Protein AF-A0A969GIZ9-F1 (afdb_monomer)

Radius of gyration: 26.16 Å; Cα contacts (8 Å, |Δi|>4): 325; chains: 1; bounding box: 58×50×80 Å

Solvent-accessible surface area (backbone atoms only — not comparable to full-atom values): 17938 Å² total; per-residue (Å²): 110,68,68,60,52,52,50,54,50,50,50,54,36,50,50,43,25,61,76,61,72,27,50,23,54,75,57,40,55,64,50,45,59,66,68,52,76,82,60,64,70,66,57,56,37,53,56,49,33,52,53,46,50,53,53,50,51,53,53,47,53,56,42,53,74,70,67,73,64,59,59,72,55,51,50,48,25,48,57,29,15,52,56,17,19,54,56,14,32,62,53,30,73,73,48,56,71,70,58,50,52,53,53,50,52,52,49,52,51,51,52,54,56,55,71,70,51,87,79,93,76,90,66,70,81,85,73,59,83,41,87,87,47,32,82,68,47,47,63,53,41,31,51,49,15,23,51,53,16,20,55,21,24,32,70,46,44,48,45,42,46,60,45,50,57,54,44,50,74,57,55,58,62,72,87,72,53,54,93,41,64,50,62,42,80,72,77,60,49,77,67,44,71,68,46,90,86,53,66,47,52,61,49,46,68,76,73,51,85,37,86,83,38,72,41,63,82,60,88,92,61,59,70,68,54,55,55,48,52,51,53,50,44,60,75,28,89,90,37,83,63,93,76,83,89,84,86,81,57,43,67,58,53,20,52,47,38,53,68,29,40,57,88,91,60,84,57,63,50,54,80,28,29,50,36,89,93,35,39,71,48,70,44,80,44,81,45,71,44,96,86,72,49,79,44,70,34,39,45,83,87,46,61,40,70,78,35,75,41,72,88

Mean predicted aligned error: 16.07 Å

Sequence (311 aa):
MFWVLSILGGMLVGLTLGLIGGGGSILAMPMMAKLLGDGSTHIAIGTAAVAVTSSALVNLALNARSGLIKWRCTIVFALSGVAGAAAGAWLGQRTDGAQLLVLFGALMIGVGLLMLRPRKSPGNESVRLEFNTARILLPRLAGLGIGTGMVSGFFGIGGGFLIVPALQEISRNPDTLSITPAHTQIQASWIDKTSRLTNFQSTYINQVDMSLHAGNKPLNTNGLKRMRDFCQFVFSPSCPEQYVVVGGHSIWFRSFFQTFLPYGDNHVGKKKKIVNCGVVAITLIKATRPSGQATYMIDPQSVEVIYGGFH

Structure (mmCIF, N/CA/C/O backbone):
data_AF-A0A969GIZ9-F1
#
_entry.id   AF-A0A969GIZ9-F1
#
loop_
_atom_site.group_PDB
_atom_site.id
_atom_site.type_symbol
_atom_site.label_atom_id
_atom_site.label_alt_id
_atom_site.label_comp_id
_atom_site.label_asym_id
_atom_site.label_entity_id
_atom_site.label_seq_id
_atom_site.pdbx_PDB_ins_code
_atom_site.Cartn_x
_atom_site.Cartn_y
_atom_site.Cartn_z
_atom_site.occupancy
_atom_site.B_iso_or_equiv
_atom_site.auth_seq_id
_atom_site.auth_comp_id
_atom_site.auth_asym_id
_atom_site.auth_atom_id
_atom_site.pdbx_PDB_model_num
ATOM 1 N N . MET A 1 1 ? 1.450 8.488 -44.760 1.00 58.16 1 MET A N 1
ATOM 2 C CA . MET A 1 1 ? 0.602 7.605 -43.924 1.00 58.16 1 MET A CA 1
ATOM 3 C C . MET A 1 1 ? 1.383 6.982 -42.767 1.00 58.16 1 MET A C 1
ATOM 5 O O . MET A 1 1 ? 0.981 7.161 -41.628 1.00 58.16 1 MET A O 1
ATOM 9 N N . PHE A 1 2 ? 2.530 6.349 -43.033 1.00 67.38 2 PHE A N 1
ATOM 10 C CA . PHE A 1 2 ? 3.400 5.726 -42.024 1.00 67.38 2 PHE A CA 1
ATOM 11 C C . PHE A 1 2 ? 3.823 6.654 -40.868 1.00 67.38 2 PHE A C 1
ATOM 13 O O . PHE A 1 2 ? 3.563 6.350 -39.712 1.00 67.38 2 PHE A O 1
ATOM 20 N N . TRP A 1 3 ? 4.373 7.837 -41.166 1.00 68.19 3 TRP A N 1
ATOM 21 C CA . TRP A 1 3 ? 4.804 8.801 -40.140 1.00 68.19 3 TRP A CA 1
ATOM 22 C C . TRP A 1 3 ? 3.673 9.270 -39.219 1.00 68.19 3 TRP A C 1
ATOM 24 O O . TRP A 1 3 ? 3.868 9.411 -38.018 1.00 68.19 3 TRP A O 1
ATOM 34 N N . VAL A 1 4 ? 2.473 9.452 -39.771 1.00 73.31 4 VAL A N 1
ATOM 35 C CA . VAL A 1 4 ? 1.286 9.868 -39.010 1.00 73.31 4 VAL A CA 1
ATOM 36 C C . VAL A 1 4 ? 0.828 8.751 -38.066 1.00 73.31 4 VAL A C 1
ATOM 38 O O . VAL A 1 4 ? 0.536 9.019 -36.904 1.00 73.31 4 VAL A O 1
ATOM 41 N N . LEU A 1 5 ? 0.840 7.494 -38.528 1.00 72.06 5 LEU A N 1
ATOM 42 C CA . LEU A 1 5 ? 0.549 6.316 -37.701 1.00 72.06 5 LEU A CA 1
ATOM 43 C C . LEU A 1 5 ? 1.582 6.131 -36.579 1.00 72.06 5 LEU A C 1
ATOM 45 O O . LEU A 1 5 ? 1.203 5.845 -35.446 1.00 72.06 5 LEU A O 1
ATOM 49 N N . SER A 1 6 ? 2.867 6.355 -36.862 1.00 65.50 6 SER A N 1
ATOM 50 C CA . SER A 1 6 ? 3.940 6.268 -35.865 1.00 65.50 6 SER A CA 1
ATOM 51 C C . SER A 1 6 ? 3.861 7.378 -34.813 1.00 65.50 6 SER A C 1
ATOM 53 O O . SER A 1 6 ? 4.082 7.111 -33.634 1.00 65.50 6 SER A O 1
ATOM 55 N N . ILE A 1 7 ? 3.492 8.605 -35.202 1.00 73.00 7 ILE A N 1
ATOM 56 C CA . ILE A 1 7 ? 3.287 9.725 -34.268 1.00 73.00 7 ILE A CA 1
ATOM 57 C C . ILE A 1 7 ? 2.064 9.476 -33.377 1.00 73.00 7 ILE A C 1
ATOM 59 O O . ILE A 1 7 ? 2.162 9.607 -32.158 1.00 73.00 7 ILE A O 1
ATOM 63 N N . LEU A 1 8 ? 0.931 9.062 -33.958 1.00 75.56 8 LEU A N 1
ATOM 64 C CA . LEU A 1 8 ? -0.283 8.729 -33.202 1.00 75.56 8 LEU A CA 1
ATOM 65 C C . LEU A 1 8 ? -0.052 7.552 -32.248 1.00 75.56 8 LEU A C 1
ATOM 67 O O . LEU A 1 8 ? -0.459 7.603 -31.087 1.00 75.56 8 LEU A O 1
ATOM 71 N N . GLY A 1 9 ? 0.654 6.519 -32.711 1.00 67.75 9 GLY A N 1
ATOM 72 C CA . GLY A 1 9 ? 1.060 5.386 -31.889 1.00 67.75 9 GLY A CA 1
ATOM 73 C C . GLY A 1 9 ? 1.994 5.786 -30.748 1.00 67.75 9 GLY A C 1
ATOM 74 O O . GLY A 1 9 ? 1.766 5.406 -29.602 1.00 67.75 9 GLY A O 1
ATOM 75 N N . GLY A 1 10 ? 2.999 6.616 -31.037 1.00 65.81 10 GLY A N 1
ATOM 76 C CA . GLY A 1 10 ? 3.917 7.164 -30.041 1.00 65.81 10 GLY A CA 1
ATOM 77 C C . GLY A 1 10 ? 3.216 8.028 -28.989 1.00 65.81 10 GLY A C 1
ATOM 78 O O . GLY A 1 10 ? 3.515 7.894 -27.805 1.00 65.81 10 GLY A O 1
ATOM 79 N N . MET A 1 11 ? 2.240 8.855 -29.382 1.00 71.06 11 MET A N 1
ATOM 80 C CA . MET A 1 11 ? 1.415 9.633 -28.446 1.00 71.06 11 MET A CA 1
ATOM 81 C C . MET A 1 11 ? 0.559 8.735 -27.551 1.00 71.06 11 MET A C 1
ATOM 83 O O . MET A 1 11 ? 0.525 8.950 -26.343 1.00 71.06 11 MET A O 1
ATOM 87 N N . LEU A 1 12 ? -0.096 7.711 -28.105 1.00 68.88 12 LEU A N 1
ATOM 88 C CA . LEU A 1 12 ? -0.926 6.780 -27.334 1.00 68.88 12 LEU A CA 1
ATOM 89 C C . LEU A 1 12 ? -0.086 5.987 -26.316 1.00 68.88 12 LEU A C 1
ATOM 91 O O . LEU A 1 12 ? -0.448 5.856 -25.145 1.00 68.88 12 LEU A O 1
ATOM 95 N N . VAL A 1 13 ? 1.083 5.507 -26.745 1.00 65.19 13 VAL A N 1
ATOM 96 C CA . VAL A 1 13 ? 2.048 4.819 -25.879 1.00 65.19 13 VAL A CA 1
ATOM 97 C C . VAL A 1 13 ? 2.613 5.771 -24.822 1.00 65.19 13 VAL A C 1
ATOM 99 O O . VAL A 1 13 ? 2.682 5.405 -23.655 1.00 65.19 13 VAL A O 1
ATOM 102 N N . GLY A 1 14 ? 2.960 7.008 -25.183 1.00 62.78 14 GLY A N 1
ATOM 103 C CA . GLY A 1 14 ? 3.431 8.029 -24.241 1.00 62.78 14 GLY A CA 1
ATOM 104 C C . GLY A 1 14 ? 2.381 8.407 -23.192 1.00 62.78 14 GLY A C 1
ATOM 105 O O . GLY A 1 14 ? 2.699 8.545 -22.011 1.00 62.78 14 GLY A O 1
ATOM 106 N N . LEU A 1 15 ? 1.114 8.500 -23.597 1.00 67.19 15 LEU A N 1
ATOM 107 C CA . LEU A 1 15 ? -0.010 8.818 -22.718 1.00 67.19 15 LEU A CA 1
ATOM 108 C C . LEU A 1 15 ? -0.307 7.659 -21.755 1.00 67.19 15 LEU A C 1
ATOM 110 O O . LEU A 1 15 ? -0.486 7.884 -20.559 1.00 67.19 15 LEU A O 1
ATOM 114 N N . THR A 1 16 ? -0.259 6.410 -22.229 1.00 62.66 16 THR A N 1
ATOM 115 C CA . THR A 1 16 ? -0.351 5.229 -21.348 1.00 62.66 16 THR A CA 1
ATOM 116 C C . THR A 1 16 ? 0.868 5.087 -20.426 1.00 62.66 16 THR A C 1
ATOM 118 O O . THR A 1 16 ? 0.701 4.724 -19.260 1.00 62.66 16 THR A O 1
ATOM 121 N N . LEU A 1 17 ? 2.075 5.447 -20.888 1.00 62.47 17 LEU A N 1
ATOM 122 C CA . LEU A 1 17 ? 3.279 5.564 -20.051 1.00 62.47 17 LEU A CA 1
ATOM 123 C C . LEU A 1 17 ? 3.062 6.550 -18.897 1.00 62.47 17 LEU A C 1
ATOM 125 O O . LEU A 1 17 ? 3.386 6.227 -17.753 1.00 62.47 17 LEU A O 1
ATOM 129 N N . GLY A 1 18 ? 2.515 7.728 -19.209 1.00 57.22 18 GLY A N 1
ATOM 130 C CA . GLY A 1 18 ? 2.253 8.797 -18.249 1.00 57.22 18 GLY A CA 1
ATOM 131 C C . GLY A 1 18 ? 1.171 8.438 -17.231 1.00 57.22 18 GLY A C 1
ATOM 132 O O . GLY A 1 18 ? 1.380 8.628 -16.037 1.00 57.22 18 GLY A O 1
ATOM 133 N N . LEU A 1 19 ? 0.048 7.862 -17.678 1.00 57.06 19 LEU A N 1
ATOM 134 C CA . LEU A 1 19 ? -1.084 7.518 -16.805 1.00 57.06 19 LEU A CA 1
ATOM 135 C C . LEU A 1 19 ? -0.792 6.353 -15.852 1.00 57.06 19 LEU A C 1
ATOM 137 O O . LEU A 1 19 ? -1.246 6.365 -14.713 1.00 57.06 19 LEU A O 1
ATOM 141 N N . ILE A 1 20 ? -0.038 5.346 -16.300 1.00 56.97 20 ILE A N 1
ATOM 142 C CA . ILE A 1 20 ? 0.267 4.149 -15.494 1.00 56.97 20 ILE A CA 1
ATOM 143 C C . ILE A 1 20 ? 1.512 4.389 -14.609 1.00 56.97 20 ILE A C 1
ATOM 145 O O . ILE A 1 20 ? 1.863 3.560 -13.773 1.00 56.97 20 ILE A O 1
ATOM 149 N N . GLY A 1 21 ? 2.195 5.531 -14.768 1.00 51.16 21 GLY A N 1
ATOM 150 C CA . GLY A 1 21 ? 3.322 5.942 -13.921 1.00 51.16 21 GLY A CA 1
ATOM 151 C C . GLY A 1 21 ? 4.599 5.105 -14.087 1.00 51.16 21 GLY A C 1
ATOM 152 O O . GLY A 1 21 ? 5.547 5.276 -13.324 1.00 51.16 21 GLY A O 1
ATOM 153 N N . GLY A 1 22 ? 4.654 4.216 -15.084 1.00 53.56 22 GLY A N 1
ATOM 154 C CA . GLY A 1 22 ? 5.813 3.351 -15.341 1.00 53.56 22 GLY A CA 1
ATOM 155 C C . GLY A 1 22 ? 5.555 2.118 -16.217 1.00 53.56 22 GLY A C 1
ATOM 156 O O . GLY A 1 22 ? 6.513 1.505 -16.671 1.00 53.56 22 GLY A O 1
ATOM 157 N N . GLY A 1 23 ? 4.296 1.750 -16.491 1.00 50.16 23 GLY A N 1
ATOM 158 C CA . GLY A 1 23 ? 3.943 0.480 -17.153 1.00 50.16 23 GLY A CA 1
ATOM 159 C C . GLY A 1 23 ? 3.705 0.501 -18.672 1.00 50.16 23 GLY A C 1
ATOM 160 O O . GLY A 1 23 ? 3.518 -0.560 -19.259 1.00 50.16 23 GLY A O 1
ATOM 161 N N . GLY A 1 24 ? 3.714 1.659 -19.342 1.00 50.22 24 GLY A N 1
ATOM 162 C CA . GLY A 1 24 ? 3.423 1.732 -20.789 1.00 50.22 24 GLY A CA 1
ATOM 163 C C . GLY A 1 24 ? 4.523 1.161 -21.704 1.00 50.22 24 GLY A C 1
ATOM 164 O O . GLY A 1 24 ? 4.292 0.927 -22.890 1.00 50.22 24 GLY A O 1
ATOM 165 N N . SER A 1 25 ? 5.719 0.891 -21.169 1.00 54.44 25 SER A N 1
ATOM 166 C CA . SER A 1 25 ? 6.864 0.376 -21.935 1.00 54.44 25 SER A CA 1
ATOM 167 C C . SER A 1 25 ? 6.692 -1.072 -22.416 1.00 54.44 25 SER A C 1
ATOM 169 O O . SER A 1 25 ? 7.324 -1.451 -23.402 1.00 54.44 25 SER A O 1
ATOM 171 N N . ILE A 1 26 ? 5.791 -1.848 -21.795 1.00 56.28 26 ILE A N 1
ATOM 172 C CA . ILE A 1 26 ? 5.414 -3.205 -22.241 1.00 56.28 26 ILE A CA 1
ATOM 173 C C . ILE A 1 26 ? 4.827 -3.163 -23.654 1.00 56.28 26 ILE A C 1
ATOM 175 O O . ILE A 1 26 ? 5.102 -4.037 -24.469 1.00 56.28 26 ILE A O 1
ATOM 179 N N . LEU A 1 27 ? 4.008 -2.144 -23.935 1.00 56.47 27 LEU A N 1
ATOM 180 C CA . LEU A 1 27 ? 3.362 -1.957 -25.233 1.00 56.47 27 LEU A CA 1
ATOM 181 C C . LEU A 1 27 ? 4.296 -1.245 -26.216 1.00 56.47 27 LEU A C 1
ATOM 183 O O . LEU A 1 27 ? 4.250 -1.525 -27.411 1.00 56.47 27 LEU A O 1
ATOM 187 N N . ALA A 1 28 ? 5.176 -0.371 -25.714 1.00 59.00 28 ALA A N 1
ATOM 188 C CA . ALA A 1 28 ? 6.090 0.424 -26.529 1.00 59.00 28 ALA A CA 1
ATOM 189 C C . ALA A 1 28 ? 7.046 -0.429 -27.374 1.00 59.00 28 ALA A C 1
ATOM 191 O O . ALA A 1 28 ? 7.213 -0.156 -28.558 1.00 59.00 28 ALA A O 1
ATOM 192 N N . MET A 1 29 ? 7.655 -1.464 -26.785 1.00 58.12 29 MET A N 1
ATOM 193 C CA . MET A 1 29 ? 8.677 -2.283 -27.449 1.00 58.12 29 MET A CA 1
ATOM 194 C C . MET A 1 29 ? 8.126 -3.110 -28.632 1.00 58.12 29 MET A C 1
ATOM 196 O O . MET A 1 29 ? 8.614 -2.920 -29.749 1.00 58.12 29 MET A O 1
ATOM 200 N N . PRO A 1 30 ? 7.075 -3.942 -28.473 1.00 58.06 30 PRO A N 1
ATOM 201 C CA . PRO A 1 30 ? 6.504 -4.688 -29.593 1.00 58.06 30 PRO A CA 1
ATOM 202 C C . PRO A 1 30 ? 5.816 -3.774 -30.613 1.00 58.06 30 PRO A C 1
ATOM 204 O O . PRO A 1 30 ? 5.849 -4.065 -31.807 1.00 58.06 30 PRO A O 1
ATOM 207 N N . MET A 1 31 ? 5.224 -2.655 -30.182 1.00 62.12 31 MET A N 1
ATOM 208 C CA . MET A 1 31 ? 4.567 -1.730 -31.102 1.00 62.12 31 MET A CA 1
ATOM 209 C C . MET A 1 31 ? 5.576 -0.947 -31.953 1.00 62.12 31 MET A C 1
ATOM 211 O O . MET A 1 31 ? 5.376 -0.843 -33.160 1.00 62.12 31 MET A O 1
ATOM 215 N N . MET A 1 32 ? 6.680 -0.459 -31.371 1.00 58.44 32 MET A N 1
ATOM 216 C CA . MET A 1 32 ? 7.770 0.169 -32.130 1.00 58.44 32 MET A CA 1
ATOM 217 C C . MET A 1 32 ? 8.459 -0.828 -33.058 1.00 58.44 32 MET A C 1
ATOM 219 O O . MET A 1 32 ? 8.672 -0.498 -34.216 1.00 58.44 32 MET A O 1
ATOM 223 N N . ALA A 1 33 ? 8.749 -2.053 -32.608 1.00 59.69 33 ALA A N 1
ATOM 224 C CA . ALA A 1 33 ? 9.367 -3.067 -33.466 1.00 59.69 33 ALA A CA 1
ATOM 225 C C . ALA A 1 33 ? 8.496 -3.398 -34.692 1.00 59.69 33 ALA A C 1
ATOM 227 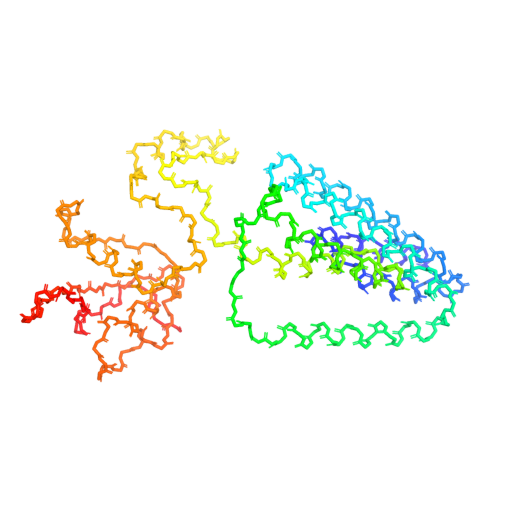O O . ALA A 1 33 ? 9.003 -3.508 -35.804 1.00 59.69 33 ALA A O 1
ATOM 228 N N . LYS A 1 34 ? 7.173 -3.499 -34.507 1.00 59.56 34 LYS A N 1
ATOM 229 C CA . LYS A 1 34 ? 6.235 -3.819 -35.593 1.00 59.56 34 LYS A CA 1
ATOM 230 C C . LYS A 1 34 ? 5.938 -2.625 -36.505 1.00 59.56 34 LYS A C 1
ATOM 232 O O . LYS A 1 34 ? 5.671 -2.822 -37.684 1.00 59.56 34 LYS A O 1
ATOM 237 N N . LEU A 1 35 ? 5.967 -1.401 -35.968 1.00 58.53 35 LEU A N 1
ATOM 238 C CA . LEU A 1 35 ? 5.773 -0.178 -36.747 1.00 58.53 35 LEU A CA 1
ATOM 239 C C . LEU A 1 35 ? 7.031 0.267 -37.480 1.00 58.53 35 LEU A C 1
ATOM 241 O O . LEU A 1 35 ? 6.882 0.845 -38.540 1.00 58.53 35 LEU A O 1
ATOM 245 N N . LEU A 1 36 ? 8.241 0.037 -36.963 1.00 57.97 36 LEU A N 1
ATOM 246 C CA . LEU A 1 36 ? 9.465 0.507 -37.622 1.00 57.97 36 LEU A CA 1
ATOM 247 C C . LEU A 1 36 ? 9.920 -0.369 -38.793 1.00 57.97 36 LEU A C 1
ATOM 249 O O . LEU A 1 36 ? 10.793 0.090 -39.522 1.00 57.97 36 LEU A O 1
ATOM 253 N N . GLY A 1 37 ? 9.309 -1.542 -39.006 1.00 51.03 37 GLY A N 1
ATOM 254 C CA . GLY A 1 37 ? 9.363 -2.341 -40.240 1.00 51.03 37 GLY A CA 1
ATOM 255 C C . GLY A 1 37 ? 10.729 -2.934 -40.593 1.00 51.03 37 GLY A C 1
ATOM 256 O O . GLY A 1 37 ? 10.841 -4.145 -40.688 1.00 51.03 37 GLY A O 1
ATOM 257 N N . ASP A 1 38 ? 11.755 -2.092 -40.723 1.00 51.31 38 ASP A N 1
ATOM 258 C CA . ASP A 1 38 ? 13.082 -2.403 -41.266 1.00 51.31 38 ASP A CA 1
ATOM 259 C C . ASP A 1 38 ? 14.227 -1.631 -40.560 1.00 51.31 38 ASP A C 1
ATOM 261 O O . ASP A 1 38 ? 15.390 -1.701 -40.960 1.00 51.31 38 ASP A O 1
ATOM 265 N N . GLY A 1 39 ? 13.932 -0.867 -39.500 1.00 52.81 39 GLY A N 1
ATOM 266 C CA . GLY A 1 39 ? 14.936 -0.168 -38.690 1.00 52.81 39 GLY A CA 1
ATOM 267 C C . GLY A 1 39 ? 15.520 -1.073 -37.606 1.00 52.81 39 GLY A C 1
ATOM 268 O O . GLY A 1 39 ? 14.768 -1.693 -36.857 1.00 52.81 39 GLY A O 1
ATOM 269 N N . SER A 1 40 ? 16.853 -1.137 -37.500 1.00 59.09 40 SER A N 1
ATOM 270 C CA . SER A 1 40 ? 17.562 -1.979 -36.527 1.00 59.09 40 SER A CA 1
ATOM 271 C C . SER A 1 40 ? 16.930 -1.891 -35.130 1.00 59.09 40 SER A C 1
ATOM 273 O O . SER A 1 40 ? 16.795 -0.810 -34.553 1.00 59.09 40 SER A O 1
ATOM 275 N N . THR A 1 41 ? 16.547 -3.043 -34.570 1.00 57.47 41 THR A N 1
ATOM 276 C CA . THR A 1 41 ? 15.878 -3.199 -33.262 1.00 57.47 41 THR A CA 1
ATOM 277 C C . THR A 1 41 ? 16.549 -2.383 -32.148 1.00 57.47 41 THR A C 1
ATOM 279 O O . THR A 1 41 ? 15.894 -1.887 -31.233 1.00 57.47 41 THR A O 1
ATOM 282 N N . HIS A 1 42 ? 17.859 -2.162 -32.266 1.00 60.09 42 HIS A N 1
ATOM 283 C CA . HIS A 1 42 ? 18.658 -1.332 -31.371 1.00 60.09 42 HIS A CA 1
ATOM 284 C C . HIS A 1 42 ? 18.244 0.150 -31.325 1.00 60.09 42 HIS A C 1
ATOM 286 O O . HIS A 1 42 ? 18.258 0.736 -30.243 1.00 60.09 42 HIS A O 1
ATOM 292 N N . ILE A 1 43 ? 17.836 0.762 -32.444 1.00 64.56 43 ILE A N 1
ATOM 293 C CA . ILE A 1 43 ? 17.384 2.166 -32.472 1.00 64.56 43 ILE A CA 1
ATOM 294 C C . ILE A 1 43 ? 16.052 2.297 -31.728 1.00 64.56 43 ILE A C 1
ATOM 296 O O . ILE A 1 43 ? 15.887 3.201 -30.907 1.00 64.56 43 ILE A O 1
ATOM 300 N N . ALA A 1 44 ? 15.124 1.360 -31.938 1.00 62.84 44 ALA A N 1
ATOM 301 C CA . ALA A 1 44 ? 13.846 1.332 -31.227 1.00 62.84 44 ALA A CA 1
ATOM 302 C C . ALA A 1 44 ? 14.042 1.199 -29.704 1.00 62.84 44 ALA A C 1
ATOM 304 O O . ALA A 1 44 ? 13.431 1.942 -28.933 1.00 62.84 44 ALA A O 1
ATOM 305 N N . ILE A 1 45 ? 14.954 0.316 -29.275 1.00 62.31 45 ILE A N 1
ATOM 306 C CA . ILE A 1 45 ? 15.316 0.134 -27.861 1.00 62.31 45 ILE A CA 1
ATOM 307 C C . ILE A 1 45 ? 15.903 1.426 -27.270 1.00 62.31 45 ILE A C 1
ATOM 309 O O . ILE A 1 45 ? 15.464 1.875 -26.210 1.00 62.31 45 ILE A O 1
ATOM 313 N N . GLY A 1 46 ? 16.848 2.068 -27.966 1.00 65.00 46 GLY A N 1
ATOM 314 C CA . GLY A 1 46 ? 17.460 3.320 -27.507 1.00 65.00 46 GLY A CA 1
ATOM 315 C C . GLY A 1 46 ? 16.451 4.466 -27.373 1.00 65.00 46 GLY A C 1
ATOM 316 O O . GLY A 1 46 ? 16.434 5.172 -26.365 1.00 65.00 46 GLY A O 1
ATOM 317 N N . THR A 1 47 ? 15.553 4.610 -28.350 1.00 67.38 47 THR A N 1
ATOM 318 C CA . THR A 1 47 ? 14.537 5.676 -28.353 1.00 67.38 47 THR A CA 1
ATOM 319 C C . THR A 1 47 ? 13.522 5.487 -27.220 1.00 67.38 47 THR A C 1
ATOM 321 O O . THR A 1 47 ? 13.177 6.440 -26.517 1.00 67.38 47 THR A O 1
ATOM 324 N N . ALA A 1 48 ? 13.096 4.242 -26.972 1.00 64.88 48 ALA A N 1
ATOM 325 C CA . ALA A 1 48 ? 12.220 3.906 -25.852 1.00 64.88 48 ALA A CA 1
ATOM 326 C C . ALA A 1 48 ? 12.895 4.154 -24.489 1.00 64.88 48 ALA A C 1
ATOM 328 O O . ALA A 1 48 ? 12.247 4.638 -23.558 1.00 64.88 48 ALA A O 1
ATOM 329 N N . ALA A 1 49 ? 14.198 3.882 -24.370 1.00 68.19 49 ALA A N 1
ATOM 330 C CA . ALA A 1 49 ? 14.956 4.132 -23.146 1.00 68.19 49 ALA A CA 1
ATOM 331 C C . ALA A 1 49 ? 15.025 5.629 -22.794 1.00 68.19 49 ALA A C 1
ATOM 333 O O . ALA A 1 49 ? 14.845 5.989 -21.627 1.00 68.19 49 ALA A O 1
ATOM 334 N N . VAL A 1 50 ? 15.215 6.509 -23.785 1.00 71.19 50 VAL A N 1
ATOM 335 C CA . VAL A 1 50 ? 15.204 7.972 -23.582 1.00 71.19 50 VAL A CA 1
ATOM 336 C C . VAL A 1 50 ? 13.832 8.442 -23.097 1.00 71.19 50 VAL A C 1
ATOM 338 O O . VAL A 1 50 ? 13.747 9.167 -22.102 1.00 71.19 50 VAL A O 1
ATOM 341 N N . ALA A 1 51 ? 12.755 7.975 -23.736 1.00 68.88 51 ALA A N 1
ATOM 342 C CA . ALA A 1 51 ? 11.393 8.313 -23.335 1.00 68.88 51 ALA A CA 1
ATOM 343 C C . ALA A 1 51 ? 11.109 7.883 -21.885 1.00 68.88 51 ALA A C 1
ATOM 345 O O . ALA A 1 51 ? 10.708 8.707 -21.062 1.00 68.88 51 ALA A O 1
ATOM 346 N N . VAL A 1 52 ? 11.410 6.630 -21.526 1.00 68.94 52 VAL A N 1
ATOM 347 C CA . VAL A 1 52 ? 11.187 6.113 -20.165 1.00 68.94 52 VAL A CA 1
ATOM 348 C C . VAL A 1 52 ? 12.025 6.864 -19.127 1.00 68.94 52 VAL A C 1
ATOM 350 O O . VAL A 1 52 ? 11.518 7.195 -18.055 1.00 68.94 52 VAL A O 1
ATOM 353 N N . THR A 1 53 ? 13.287 7.171 -19.437 1.00 74.88 53 THR A N 1
ATOM 354 C CA . THR A 1 53 ? 14.176 7.910 -18.526 1.00 74.88 53 THR A CA 1
ATOM 355 C C . THR A 1 53 ? 13.651 9.320 -18.267 1.00 74.88 53 THR A C 1
ATOM 357 O O . THR A 1 53 ? 13.637 9.771 -17.121 1.00 74.88 53 THR A O 1
ATOM 360 N N . SER A 1 54 ? 13.147 9.997 -19.304 1.00 74.50 54 SER A N 1
ATOM 361 C CA . SER A 1 54 ? 12.552 11.330 -19.163 1.00 74.50 54 SER A CA 1
ATOM 362 C C . SER A 1 54 ? 11.313 11.318 -18.254 1.00 74.50 54 SER A C 1
ATOM 364 O O . SER A 1 54 ? 11.220 12.123 -17.326 1.00 74.50 54 SER A O 1
ATOM 366 N N . SER A 1 55 ? 10.407 10.347 -18.427 1.00 67.31 55 SER A N 1
ATOM 367 C CA . SER A 1 55 ? 9.228 10.193 -17.565 1.00 67.31 55 SER A CA 1
ATOM 368 C C . SER A 1 55 ? 9.607 9.830 -16.127 1.00 67.31 55 SER A C 1
ATOM 370 O O . SER A 1 55 ? 9.015 10.347 -15.179 1.00 67.31 55 SER A O 1
ATOM 372 N N . ALA A 1 56 ? 10.623 8.981 -15.941 1.00 72.88 56 ALA A N 1
ATOM 373 C CA . ALA A 1 56 ? 11.129 8.625 -14.620 1.00 72.88 56 ALA A CA 1
ATOM 374 C C . ALA A 1 56 ? 11.714 9.839 -13.880 1.00 72.88 56 ALA A C 1
ATOM 376 O O . ALA A 1 56 ? 11.495 9.977 -12.677 1.00 72.88 56 ALA A O 1
ATOM 377 N N . LEU A 1 57 ? 12.397 10.746 -14.587 1.00 78.25 57 LEU A N 1
ATOM 378 C CA . LEU A 1 57 ? 12.957 11.964 -14.000 1.00 78.25 57 LEU A CA 1
ATOM 379 C C . LEU A 1 57 ? 11.861 12.927 -13.521 1.00 78.25 57 LEU A C 1
ATOM 381 O O . LEU A 1 57 ? 11.951 13.460 -12.414 1.00 78.25 57 LEU A O 1
ATOM 385 N N . VAL A 1 58 ? 10.797 13.100 -14.312 1.00 75.56 58 VAL A N 1
ATOM 386 C CA . VAL A 1 58 ? 9.629 13.907 -13.919 1.00 75.56 58 VAL A CA 1
ATOM 387 C C . VAL A 1 58 ? 8.945 13.304 -12.689 1.00 75.56 58 VAL A C 1
ATOM 389 O O . VAL A 1 58 ? 8.689 14.014 -11.717 1.00 75.56 58 VAL A O 1
ATOM 392 N N . ASN A 1 59 ? 8.723 11.986 -12.675 1.00 69.06 59 ASN A N 1
ATOM 393 C CA . ASN A 1 59 ? 8.136 11.291 -11.526 1.00 69.06 59 ASN A CA 1
ATOM 394 C C . ASN A 1 59 ? 9.015 11.375 -10.27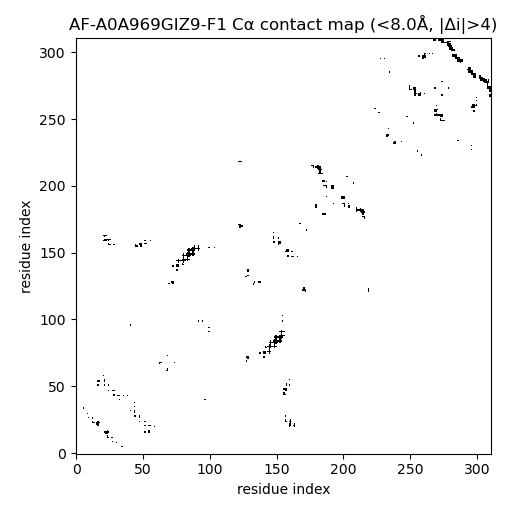3 1.00 69.06 59 ASN A C 1
ATOM 396 O O . ASN A 1 59 ? 8.498 11.546 -9.168 1.00 69.06 59 ASN A O 1
ATOM 400 N N . LEU A 1 60 ? 10.339 11.289 -10.421 1.00 77.38 60 LEU A N 1
ATOM 401 C CA . LEU A 1 60 ? 11.271 11.489 -9.316 1.00 77.38 60 LEU A CA 1
ATOM 402 C C . LEU A 1 60 ? 11.152 12.910 -8.755 1.00 77.38 60 LEU A C 1
ATOM 404 O O . LEU A 1 60 ? 11.065 13.072 -7.542 1.00 77.38 60 LEU A O 1
ATOM 408 N N . ALA A 1 61 ? 11.098 13.926 -9.620 1.00 77.06 61 ALA A N 1
ATOM 409 C CA . ALA A 1 61 ? 10.983 15.323 -9.210 1.00 77.06 61 ALA A CA 1
ATOM 410 C C . ALA A 1 61 ? 9.663 15.615 -8.474 1.00 77.06 61 ALA A C 1
ATOM 412 O O . ALA A 1 61 ? 9.673 16.280 -7.437 1.00 77.06 61 ALA A O 1
ATOM 413 N N . LEU A 1 62 ? 8.536 15.091 -8.968 1.00 70.38 62 LEU A N 1
ATOM 414 C CA . LEU A 1 62 ? 7.227 15.240 -8.321 1.00 70.38 62 LEU A CA 1
ATOM 415 C C . LEU A 1 62 ? 7.200 14.558 -6.946 1.00 70.38 62 LEU A C 1
ATOM 417 O O . LEU A 1 62 ? 6.843 15.189 -5.953 1.00 70.38 62 LEU A O 1
ATOM 421 N N . ASN A 1 63 ? 7.667 13.310 -6.857 1.00 66.31 63 ASN A N 1
ATOM 422 C CA . ASN A 1 63 ? 7.691 12.570 -5.593 1.00 66.31 63 ASN A CA 1
ATOM 423 C C . ASN A 1 63 ? 8.711 13.129 -4.588 1.00 66.31 63 ASN A C 1
ATOM 425 O O . ASN A 1 63 ? 8.485 13.066 -3.377 1.00 66.31 63 ASN A O 1
ATOM 429 N N . ALA A 1 64 ? 9.817 13.706 -5.071 1.00 76.12 64 ALA A N 1
ATOM 430 C CA . ALA A 1 64 ? 10.799 14.385 -4.231 1.00 76.12 64 ALA A CA 1
ATOM 431 C C . ALA A 1 64 ? 10.186 15.616 -3.558 1.00 76.12 64 ALA A C 1
ATOM 433 O O . ALA A 1 64 ? 10.407 15.831 -2.366 1.00 76.12 64 ALA A O 1
ATOM 434 N N . ARG A 1 65 ? 9.367 16.383 -4.292 1.00 71.94 65 ARG A N 1
ATOM 435 C CA . ARG A 1 65 ? 8.646 17.549 -3.754 1.00 71.94 65 ARG A CA 1
ATOM 436 C C . ARG A 1 65 ? 7.609 17.171 -2.697 1.00 71.94 65 ARG A C 1
ATOM 438 O O . ARG A 1 65 ? 7.398 17.943 -1.770 1.00 71.94 65 ARG A O 1
ATOM 445 N N . SER A 1 66 ? 7.009 15.986 -2.789 1.00 67.31 66 SER A N 1
ATOM 446 C CA . SER A 1 66 ? 6.041 15.484 -1.803 1.00 67.31 66 SER A CA 1
ATOM 447 C C . SER A 1 66 ? 6.676 14.931 -0.518 1.00 67.31 66 SER A C 1
ATOM 449 O O . SER A 1 66 ? 5.951 14.521 0.383 1.00 67.31 66 SER A O 1
ATOM 451 N N . GLY A 1 67 ? 8.011 14.881 -0.408 1.00 65.38 67 GLY A N 1
ATOM 452 C CA . GLY A 1 67 ? 8.704 14.410 0.802 1.00 65.38 67 GLY A CA 1
ATOM 453 C C . GLY A 1 67 ? 8.577 12.904 1.080 1.00 65.38 67 GLY A C 1
ATOM 454 O O . GLY A 1 67 ? 8.961 12.439 2.151 1.00 65.38 67 GLY A O 1
ATOM 455 N N . LEU A 1 68 ? 8.070 12.124 0.120 1.00 58.44 68 LEU A N 1
ATOM 456 C CA . LEU A 1 68 ? 7.792 10.690 0.278 1.00 58.44 68 LEU A CA 1
ATOM 457 C C . LEU A 1 68 ? 9.020 9.796 0.009 1.00 58.44 68 LEU A C 1
ATOM 459 O O . LEU A 1 68 ? 8.977 8.585 0.231 1.00 58.44 68 LEU A O 1
ATOM 463 N N . ILE A 1 69 ? 10.133 10.368 -0.467 1.00 67.69 69 ILE A N 1
ATOM 464 C CA . ILE A 1 69 ? 11.312 9.607 -0.902 1.00 67.69 69 ILE A CA 1
ATOM 465 C C . ILE A 1 69 ? 12.239 9.270 0.270 1.00 67.69 69 ILE A C 1
ATOM 467 O O . ILE A 1 69 ? 12.843 10.136 0.903 1.00 67.69 69 ILE A O 1
ATOM 471 N N . LYS A 1 70 ? 12.461 7.969 0.484 1.00 76.56 70 LYS A N 1
ATOM 472 C CA . LYS A 1 70 ? 13.508 7.451 1.376 1.00 76.56 70 LYS A CA 1
ATOM 473 C C . LYS A 1 70 ? 14.868 7.433 0.669 1.00 76.56 70 LYS A C 1
ATOM 475 O O . LYS A 1 70 ? 15.344 6.374 0.264 1.00 76.56 70 LYS A O 1
ATOM 480 N N . TRP A 1 71 ? 15.520 8.592 0.577 1.00 78.88 71 TRP A N 1
ATOM 481 C CA . TRP A 1 71 ? 16.760 8.807 -0.189 1.00 78.88 71 TRP A CA 1
ATOM 482 C C . TRP A 1 71 ? 17.843 7.738 -0.004 1.00 78.88 71 TRP A C 1
ATOM 484 O O . TRP A 1 71 ? 18.400 7.260 -0.987 1.00 78.88 71 TRP A O 1
ATOM 494 N N . ARG A 1 72 ? 18.109 7.300 1.233 1.00 78.31 72 ARG A N 1
ATOM 495 C CA . ARG A 1 72 ? 19.128 6.269 1.508 1.00 78.31 72 ARG A CA 1
ATOM 496 C C . ARG A 1 72 ? 18.801 4.925 0.851 1.00 78.31 72 ARG A C 1
ATOM 498 O O . ARG A 1 72 ? 19.684 4.297 0.281 1.00 78.31 72 ARG A O 1
ATOM 505 N N . CYS A 1 73 ? 17.540 4.494 0.906 1.00 75.19 73 CYS A N 1
ATOM 506 C CA . CYS A 1 73 ? 17.095 3.265 0.247 1.00 75.19 73 CYS A CA 1
ATOM 507 C C . CYS A 1 73 ? 17.115 3.425 -1.273 1.00 75.19 73 CYS A C 1
ATOM 509 O O . CYS A 1 73 ? 17.603 2.543 -1.976 1.00 75.19 73 CYS A O 1
ATOM 511 N N . THR A 1 74 ? 16.631 4.567 -1.763 1.00 77.81 74 THR A N 1
ATOM 512 C CA . THR A 1 74 ? 16.559 4.872 -3.193 1.00 77.81 74 THR A CA 1
ATOM 513 C C . THR A 1 74 ? 17.940 4.905 -3.837 1.00 77.81 74 THR A C 1
ATOM 515 O O . THR A 1 74 ? 18.109 4.323 -4.898 1.00 77.81 74 THR A O 1
ATOM 518 N N . ILE A 1 75 ? 18.942 5.516 -3.197 1.00 84.38 75 ILE A N 1
ATOM 519 C CA . ILE A 1 75 ? 20.307 5.606 -3.738 1.00 84.38 75 ILE A CA 1
ATOM 520 C C . ILE A 1 75 ? 20.965 4.226 -3.810 1.00 84.38 75 ILE A C 1
ATOM 522 O O . ILE A 1 75 ? 21.529 3.876 -4.843 1.00 84.38 75 ILE A O 1
ATOM 526 N N . VAL A 1 76 ? 20.861 3.415 -2.750 1.00 83.81 76 VAL A N 1
ATOM 527 C CA . VAL A 1 76 ? 21.419 2.050 -2.748 1.00 83.81 76 VAL A CA 1
ATOM 528 C C . VAL A 1 76 ? 20.766 1.202 -3.837 1.00 83.81 76 VAL A C 1
ATOM 530 O O . VAL A 1 76 ? 21.460 0.519 -4.590 1.00 83.81 76 VAL A O 1
ATOM 533 N N . PHE A 1 77 ? 19.440 1.273 -3.958 1.00 82.88 77 PHE A N 1
ATOM 534 C CA . PHE A 1 77 ? 18.699 0.571 -5.002 1.00 82.88 77 PHE A CA 1
ATOM 535 C C . PHE A 1 77 ? 19.066 1.069 -6.407 1.00 82.88 77 PHE A C 1
ATOM 537 O O . PHE A 1 77 ? 19.284 0.262 -7.301 1.00 82.88 77 PHE A O 1
ATOM 544 N N . ALA A 1 78 ? 19.196 2.383 -6.601 1.00 84.25 78 ALA A N 1
ATOM 545 C CA . ALA A 1 78 ? 19.549 2.973 -7.887 1.00 84.25 78 ALA A CA 1
ATOM 546 C C . ALA A 1 78 ? 20.962 2.577 -8.331 1.00 84.25 78 ALA A C 1
ATOM 548 O O . ALA A 1 78 ? 21.134 2.116 -9.452 1.00 84.25 78 ALA A O 1
ATOM 549 N N . LEU A 1 79 ? 21.966 2.690 -7.455 1.00 89.19 79 LEU A N 1
ATOM 550 C CA . LEU A 1 79 ? 23.352 2.339 -7.787 1.00 89.19 79 LEU A CA 1
ATOM 551 C C . LEU A 1 79 ? 23.504 0.847 -8.100 1.00 89.19 79 LEU A C 1
ATOM 553 O O . LEU A 1 79 ? 24.119 0.473 -9.097 1.00 89.19 79 LEU A O 1
ATOM 557 N N . SER A 1 80 ? 22.903 -0.007 -7.271 1.00 87.50 80 SER A N 1
ATOM 558 C CA . SER A 1 80 ? 22.902 -1.456 -7.497 1.00 87.50 80 SER A CA 1
ATOM 559 C C . SER A 1 80 ? 22.114 -1.843 -8.757 1.00 87.50 80 SER A C 1
ATOM 561 O O . SER A 1 80 ? 22.550 -2.710 -9.512 1.00 87.50 80 SER A O 1
ATOM 563 N N . GLY A 1 81 ? 21.013 -1.143 -9.043 1.00 85.69 81 GLY A N 1
ATOM 564 C CA . GLY A 1 81 ? 20.238 -1.289 -10.273 1.00 85.69 81 GLY A CA 1
ATOM 565 C C . GLY A 1 81 ? 20.987 -0.870 -11.530 1.00 85.69 81 GLY A C 1
ATOM 566 O O . GLY A 1 81 ? 20.930 -1.588 -12.522 1.00 85.69 81 GLY A O 1
ATOM 567 N N . VAL A 1 82 ? 21.748 0.226 -11.496 1.00 87.88 82 VAL A N 1
ATOM 568 C CA . VAL A 1 82 ? 22.599 0.649 -12.621 1.00 87.88 82 VAL A CA 1
ATOM 569 C C . VAL A 1 82 ? 23.668 -0.404 -12.919 1.00 87.88 82 VAL A C 1
ATOM 571 O O . VAL A 1 82 ? 23.858 -0.770 -14.078 1.00 87.88 82 VAL A O 1
ATOM 574 N N . ALA A 1 83 ? 24.318 -0.948 -11.884 1.00 90.00 83 ALA A N 1
ATOM 575 C CA . ALA A 1 83 ? 25.296 -2.023 -12.049 1.00 90.00 83 ALA A CA 1
ATOM 576 C C . ALA A 1 83 ? 24.660 -3.293 -12.644 1.00 90.00 83 ALA A C 1
ATOM 578 O O . ALA A 1 83 ? 25.198 -3.877 -13.587 1.00 90.00 83 ALA A O 1
ATOM 579 N N . GLY A 1 84 ? 23.482 -3.682 -12.145 1.00 88.00 84 GLY A N 1
ATOM 580 C CA . GLY A 1 84 ? 22.702 -4.783 -12.707 1.00 88.00 84 GLY A CA 1
ATOM 581 C C . GLY A 1 84 ? 22.322 -4.538 -14.167 1.00 88.00 84 GLY A C 1
ATOM 582 O O . GLY A 1 84 ? 22.500 -5.420 -14.999 1.00 88.00 84 GLY A O 1
ATOM 583 N N . ALA A 1 85 ? 21.863 -3.331 -14.504 1.00 85.06 85 ALA A N 1
ATOM 584 C CA . ALA A 1 85 ? 21.449 -2.965 -15.856 1.00 85.06 85 ALA A CA 1
ATOM 585 C C . ALA A 1 85 ? 22.600 -2.996 -16.860 1.00 85.06 85 ALA A C 1
ATOM 587 O O . ALA A 1 85 ? 22.405 -3.484 -17.970 1.00 85.06 85 ALA A O 1
ATOM 588 N N . ALA A 1 86 ? 23.800 -2.561 -16.472 1.00 87.00 86 ALA A N 1
ATOM 589 C CA . ALA A 1 86 ? 24.985 -2.685 -17.317 1.00 87.00 86 ALA A CA 1
ATOM 590 C C . ALA A 1 86 ? 25.314 -4.159 -17.617 1.00 87.00 86 AL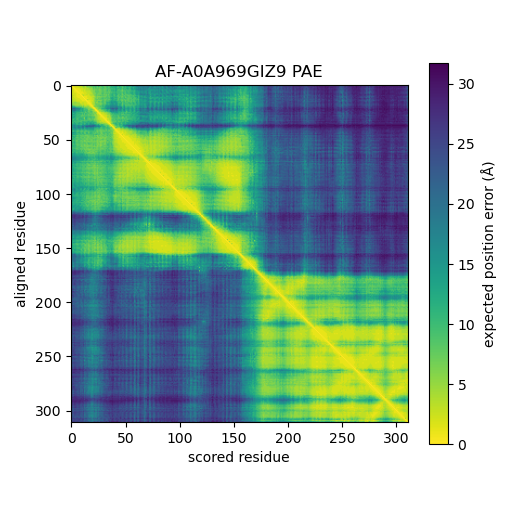A A C 1
ATOM 592 O O . ALA A 1 86 ? 25.525 -4.525 -18.775 1.00 87.00 86 ALA A O 1
ATOM 593 N N . ALA A 1 87 ? 25.287 -5.022 -16.594 1.00 89.06 87 ALA A N 1
ATOM 594 C CA . ALA A 1 87 ? 25.515 -6.458 -16.757 1.00 89.06 87 ALA A CA 1
ATOM 595 C C . ALA A 1 87 ? 24.422 -7.129 -17.609 1.00 89.06 87 ALA A C 1
ATOM 597 O O . ALA A 1 87 ? 24.721 -7.937 -18.489 1.00 89.06 87 ALA A O 1
ATOM 598 N N . GLY A 1 88 ? 23.159 -6.757 -17.388 1.00 86.88 88 GLY A N 1
ATOM 599 C CA . GLY A 1 88 ? 22.018 -7.218 -18.172 1.00 86.88 88 GLY A CA 1
ATOM 600 C C . GLY A 1 88 ? 22.126 -6.809 -19.637 1.00 86.88 88 GLY A C 1
ATOM 601 O O . GLY A 1 88 ? 21.996 -7.657 -20.512 1.00 86.88 88 GLY A O 1
ATOM 602 N N . ALA A 1 89 ? 22.438 -5.541 -19.912 1.00 83.19 89 ALA A N 1
ATOM 603 C CA . ALA A 1 89 ? 22.585 -5.019 -21.269 1.00 83.19 89 ALA A CA 1
ATOM 604 C C . ALA A 1 89 ? 23.732 -5.696 -22.030 1.00 83.19 89 ALA A C 1
ATOM 606 O O . ALA A 1 89 ? 23.584 -6.015 -23.207 1.00 83.19 89 ALA A O 1
ATOM 607 N N . TRP A 1 90 ? 24.854 -5.965 -21.358 1.00 85.62 90 TRP A N 1
ATOM 608 C CA . TRP A 1 90 ? 25.969 -6.715 -21.940 1.00 85.62 90 TRP A CA 1
ATOM 609 C C . TRP A 1 90 ? 25.576 -8.148 -22.323 1.00 85.62 90 TRP A C 1
ATOM 611 O O . TRP A 1 90 ? 26.010 -8.659 -23.354 1.00 85.62 90 TRP A O 1
ATOM 621 N N . LEU A 1 91 ? 24.732 -8.793 -21.514 1.00 84.88 91 LEU A N 1
ATOM 622 C CA . LEU A 1 91 ? 24.214 -10.131 -21.794 1.00 84.88 91 LEU A CA 1
ATOM 623 C C . LEU A 1 91 ? 23.158 -10.101 -22.918 1.00 84.88 91 LEU A C 1
ATOM 625 O O . LEU A 1 91 ? 23.193 -10.929 -23.825 1.00 84.88 91 LEU A O 1
ATOM 629 N N . GLY A 1 92 ? 22.272 -9.101 -22.908 1.00 78.50 92 GLY A N 1
ATOM 630 C CA . GLY A 1 92 ? 21.212 -8.917 -23.903 1.00 78.50 92 GLY A CA 1
ATOM 631 C C . GLY A 1 92 ? 21.759 -8.647 -25.304 1.00 78.50 92 GLY A C 1
ATOM 632 O O . GLY A 1 92 ? 21.273 -9.225 -26.268 1.00 78.50 92 GLY A O 1
ATOM 633 N N . GLN A 1 93 ? 22.844 -7.872 -25.420 1.00 78.94 93 GLN A N 1
ATOM 634 C CA . GLN A 1 93 ? 23.525 -7.612 -26.699 1.00 78.94 93 GLN A CA 1
ATOM 635 C C . GLN A 1 93 ? 24.117 -8.867 -27.357 1.00 78.94 93 GLN A C 1
ATOM 637 O O . GLN A 1 93 ? 24.353 -8.865 -28.560 1.00 78.94 93 GLN A O 1
ATOM 642 N N . ARG A 1 94 ? 24.363 -9.937 -26.590 1.00 81.62 94 ARG A N 1
ATOM 643 C CA . ARG A 1 94 ? 24.830 -11.226 -27.126 1.00 81.62 94 ARG A CA 1
ATOM 644 C C . ARG A 1 94 ? 23.705 -12.192 -27.478 1.00 81.62 94 ARG A C 1
ATOM 646 O O . ARG A 1 94 ? 23.986 -13.287 -27.957 1.00 81.62 94 ARG A O 1
ATOM 653 N N . THR A 1 95 ? 22.463 -11.823 -27.195 1.00 77.88 95 THR A N 1
ATOM 654 C CA . THR A 1 95 ? 21.305 -12.693 -27.388 1.00 77.88 95 THR A CA 1
ATOM 655 C C . THR A 1 95 ? 20.614 -12.316 -28.691 1.00 77.88 95 THR A C 1
ATOM 657 O O . THR A 1 95 ? 20.452 -11.133 -28.988 1.00 77.88 95 THR A O 1
ATOM 660 N N . ASP A 1 96 ? 20.204 -13.311 -29.474 1.00 79.12 96 ASP A N 1
ATOM 661 C CA . ASP A 1 96 ? 19.478 -13.059 -30.717 1.00 79.12 96 ASP A CA 1
ATOM 662 C C . ASP A 1 96 ? 18.106 -12.408 -30.447 1.00 79.12 96 ASP A C 1
ATOM 664 O O . ASP A 1 96 ? 17.441 -12.693 -29.446 1.00 79.12 96 ASP A O 1
ATOM 668 N N . GLY A 1 97 ? 17.662 -11.538 -31.356 1.00 68.75 97 GLY A N 1
ATOM 669 C CA . GLY A 1 97 ? 16.443 -10.745 -31.187 1.00 68.75 97 GLY A CA 1
ATOM 670 C C . GLY A 1 97 ? 15.175 -11.597 -31.073 1.00 68.75 97 GLY A C 1
ATOM 671 O O . GLY A 1 97 ? 14.284 -11.272 -30.284 1.00 68.75 97 GLY A O 1
ATOM 672 N N . ALA A 1 98 ? 15.104 -12.719 -31.799 1.00 73.69 98 ALA A N 1
ATOM 673 C CA . ALA A 1 98 ? 13.968 -13.636 -31.714 1.00 73.69 98 ALA A CA 1
ATOM 674 C C . ALA A 1 98 ? 13.921 -14.348 -30.353 1.00 73.69 98 ALA A C 1
ATOM 676 O O . ALA A 1 98 ? 12.859 -14.447 -29.733 1.00 73.69 98 ALA A O 1
ATOM 677 N N . GLN A 1 99 ? 15.080 -14.782 -29.846 1.00 77.00 99 GLN A N 1
ATOM 678 C CA . GLN A 1 99 ? 15.197 -15.389 -28.518 1.00 77.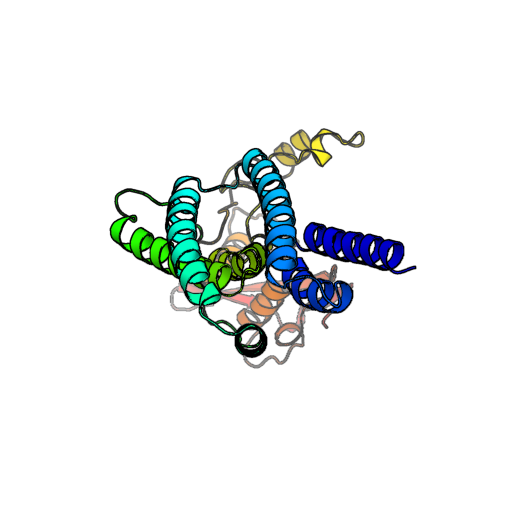00 99 GLN A CA 1
ATOM 679 C C . GLN A 1 99 ? 14.845 -14.392 -27.409 1.00 77.00 99 GLN A C 1
ATOM 681 O O . GLN A 1 99 ? 14.146 -14.750 -26.458 1.00 77.00 99 GLN A O 1
ATOM 686 N N . LEU A 1 100 ? 15.260 -13.131 -27.552 1.00 72.31 100 LEU A N 1
ATOM 687 C CA . LEU A 1 100 ? 14.941 -12.069 -26.603 1.00 72.31 100 LEU A CA 1
ATOM 688 C C . LEU A 1 100 ? 13.425 -11.836 -26.496 1.00 72.31 100 LEU A C 1
ATOM 690 O O . LEU A 1 100 ? 12.897 -11.704 -25.391 1.00 72.31 100 LEU A O 1
ATOM 694 N N . LEU A 1 101 ? 12.712 -11.850 -27.627 1.00 69.56 101 LEU A N 1
ATOM 695 C CA . LEU A 1 101 ? 11.259 -11.667 -27.669 1.00 69.56 101 LEU A CA 1
ATOM 696 C C . LEU A 1 101 ? 10.507 -12.827 -26.990 1.00 69.56 101 LEU A C 1
ATOM 698 O O . LEU A 1 101 ? 9.553 -12.600 -26.243 1.00 69.56 101 LEU A O 1
ATOM 702 N N . VAL A 1 102 ? 10.960 -14.068 -27.205 1.00 78.88 102 VAL A N 1
ATOM 703 C CA . VAL A 1 102 ? 10.393 -15.270 -26.566 1.00 78.88 102 VAL A CA 1
ATOM 704 C C . VAL A 1 102 ? 10.622 -15.248 -25.053 1.00 78.88 102 VAL A C 1
ATOM 706 O O . VAL A 1 102 ? 9.686 -15.465 -24.281 1.00 78.88 102 VAL A O 1
ATOM 709 N N . LEU A 1 103 ? 11.846 -14.933 -24.618 1.00 80.56 103 LEU A N 1
ATOM 710 C CA . LEU A 1 103 ? 12.192 -14.800 -23.200 1.00 80.56 103 LEU A CA 1
ATOM 711 C C . LEU A 1 103 ? 11.378 -13.695 -22.517 1.00 80.56 103 LEU A C 1
ATOM 713 O O . LEU A 1 103 ? 10.934 -13.868 -21.381 1.00 80.56 103 LEU A O 1
ATOM 717 N N . PHE A 1 104 ? 11.133 -12.587 -23.218 1.00 73.19 104 PHE A N 1
ATOM 718 C CA . PHE A 1 104 ? 10.301 -11.504 -22.709 1.00 73.19 104 PHE A CA 1
ATOM 719 C C . PHE A 1 104 ? 8.845 -11.950 -22.518 1.00 73.19 104 PHE A C 1
ATOM 721 O O . PHE A 1 104 ? 8.257 -11.715 -21.462 1.00 73.19 104 PHE A O 1
ATOM 728 N N . GLY A 1 105 ? 8.274 -12.660 -23.495 1.00 72.88 105 GLY A N 1
ATOM 729 C CA . GLY A 1 105 ? 6.932 -13.235 -23.377 1.00 72.88 105 GLY A CA 1
ATOM 730 C C . GLY A 1 105 ? 6.806 -14.202 -22.195 1.00 72.88 105 GLY A C 1
ATOM 731 O O . GLY A 1 105 ? 5.859 -14.107 -21.412 1.00 72.88 105 GLY A O 1
ATOM 732 N N . ALA A 1 106 ? 7.794 -15.081 -22.007 1.00 82.44 106 ALA A N 1
ATOM 733 C CA . ALA A 1 106 ? 7.833 -16.010 -20.878 1.00 82.44 106 ALA A CA 1
ATOM 734 C C . ALA A 1 106 ? 7.901 -15.283 -19.522 1.00 82.44 106 ALA A C 1
ATOM 736 O O . ALA A 1 106 ? 7.177 -15.639 -18.589 1.00 82.44 106 ALA A O 1
ATOM 737 N N . LEU A 1 107 ? 8.715 -14.225 -19.424 1.00 80.50 107 LEU A N 1
ATOM 738 C CA . LEU A 1 107 ? 8.780 -13.370 -18.238 1.00 80.50 107 LEU A CA 1
ATOM 739 C C . LEU A 1 107 ? 7.411 -12.749 -17.927 1.00 80.50 107 LEU A C 1
ATOM 741 O O . LEU A 1 107 ? 6.967 -12.799 -16.781 1.00 80.50 107 LEU A O 1
ATOM 745 N N . MET A 1 108 ? 6.727 -12.199 -18.935 1.00 72.50 108 MET A N 1
ATOM 746 C CA . MET A 1 108 ? 5.417 -11.561 -18.767 1.00 72.50 108 MET A CA 1
ATOM 747 C C . MET A 1 108 ? 4.348 -12.537 -18.271 1.00 72.50 108 MET A C 1
ATOM 749 O O . MET A 1 108 ? 3.567 -12.193 -17.382 1.00 72.50 108 MET A O 1
ATOM 753 N N . ILE A 1 109 ? 4.345 -13.768 -18.786 1.00 79.06 109 ILE A N 1
ATOM 754 C CA . ILE A 1 109 ? 3.468 -14.836 -18.290 1.00 79.06 109 ILE A CA 1
ATOM 755 C C . ILE A 1 109 ? 3.794 -15.145 -16.825 1.00 79.06 109 ILE A C 1
ATOM 757 O O . ILE A 1 109 ? 2.887 -15.216 -15.997 1.00 79.06 109 ILE A O 1
ATOM 761 N N . GLY A 1 110 ? 5.079 -15.270 -16.481 1.00 78.75 110 GLY A N 1
ATOM 762 C CA . GLY A 1 110 ? 5.523 -15.497 -15.105 1.00 78.75 110 GLY A CA 1
ATOM 763 C C . GLY A 1 110 ? 5.056 -14.402 -14.143 1.00 78.75 110 GLY A C 1
ATOM 764 O O . GLY A 1 110 ? 4.496 -14.706 -13.090 1.00 78.75 110 GLY A O 1
ATOM 765 N N . VAL A 1 111 ? 5.212 -13.130 -14.522 1.00 69.50 111 VAL A N 1
ATOM 766 C CA . VAL A 1 111 ? 4.722 -11.983 -13.740 1.00 69.50 111 VAL A CA 1
ATOM 767 C C . VAL A 1 111 ? 3.199 -12.034 -13.595 1.00 69.50 111 VAL A C 1
ATOM 769 O O . VAL A 1 111 ? 2.695 -11.915 -12.480 1.00 69.50 111 VAL A O 1
ATOM 772 N N . GLY A 1 112 ? 2.464 -12.290 -14.682 1.00 68.38 112 GLY A N 1
ATOM 773 C CA . GLY A 1 112 ? 1.005 -12.423 -14.650 1.00 68.38 112 GLY A CA 1
ATOM 774 C C . GLY A 1 112 ? 0.528 -13.534 -13.707 1.00 68.38 112 GLY A C 1
ATOM 775 O O . GLY A 1 112 ? -0.365 -13.317 -12.891 1.00 68.38 112 GLY A O 1
ATOM 776 N N . LEU A 1 113 ? 1.173 -14.703 -13.739 1.00 76.94 113 LEU A N 1
ATOM 777 C CA . LEU A 1 113 ? 0.868 -15.818 -12.835 1.00 76.94 113 LEU A CA 1
ATOM 778 C C . LEU A 1 113 ? 1.198 -15.495 -11.371 1.00 76.94 113 LEU A C 1
ATOM 780 O O . LEU A 1 113 ? 0.450 -15.875 -10.468 1.00 76.94 113 LEU A O 1
ATOM 784 N N . LEU A 1 114 ? 2.292 -14.774 -11.114 1.00 69.50 114 LEU A N 1
ATOM 785 C CA . LEU A 1 114 ? 2.640 -14.317 -9.768 1.00 69.50 114 LEU A CA 1
ATOM 786 C C . LEU A 1 114 ? 1.614 -13.317 -9.219 1.00 69.50 114 LEU A C 1
ATOM 788 O O . LEU A 1 114 ? 1.301 -13.379 -8.030 1.00 69.50 114 LEU A O 1
ATOM 792 N N . MET A 1 115 ? 1.043 -12.457 -10.070 1.00 59.22 115 MET A N 1
ATOM 793 C CA . MET A 1 115 ? -0.029 -11.530 -9.681 1.00 59.22 115 MET A CA 1
ATOM 794 C C . MET A 1 115 ? -1.331 -12.252 -9.303 1.00 59.22 115 MET A C 1
ATOM 796 O O . MET A 1 115 ? -2.068 -11.764 -8.449 1.00 59.22 115 MET A O 1
ATOM 800 N N . LEU A 1 116 ? -1.599 -13.431 -9.874 1.00 68.88 116 LEU A N 1
ATOM 801 C CA . LEU A 1 116 ? -2.766 -14.253 -9.526 1.00 68.88 116 LEU A CA 1
ATOM 802 C C . LEU A 1 116 ? -2.617 -14.981 -8.182 1.00 68.88 116 LEU A C 1
ATOM 804 O O . LEU A 1 116 ? -3.595 -15.507 -7.650 1.00 68.88 116 LEU A O 1
ATOM 808 N N . ARG A 1 117 ? -1.407 -15.036 -7.612 1.00 63.81 117 ARG A N 1
ATOM 809 C CA . ARG A 1 117 ? -1.141 -15.798 -6.391 1.00 63.81 117 ARG A CA 1
ATOM 810 C C . ARG A 1 117 ? -1.533 -14.979 -5.147 1.00 63.81 117 ARG A C 1
ATOM 812 O O . ARG A 1 117 ? -0.885 -13.974 -4.851 1.00 63.81 117 ARG A O 1
ATOM 819 N N . PRO A 1 118 ? -2.543 -15.402 -4.357 1.00 44.53 118 PRO A N 1
ATOM 820 C CA . PRO A 1 118 ? -2.961 -14.674 -3.162 1.00 44.53 118 PRO A CA 1
ATOM 821 C C . PRO A 1 118 ? -1.843 -14.664 -2.114 1.00 44.53 118 PRO A C 1
ATOM 823 O O . PRO A 1 118 ? -1.257 -15.695 -1.766 1.00 44.53 118 PRO A O 1
ATOM 826 N N . ARG A 1 119 ? -1.521 -13.469 -1.620 1.00 51.25 119 ARG A N 1
ATOM 827 C CA . ARG A 1 119 ? -0.308 -13.219 -0.837 1.00 51.25 119 ARG A CA 1
ATOM 828 C C . ARG A 1 119 ? -0.565 -13.321 0.670 1.00 51.25 119 ARG A C 1
ATOM 830 O O . ARG A 1 119 ? -1.517 -12.745 1.183 1.00 51.25 119 ARG A O 1
ATOM 837 N N . LYS A 1 120 ? 0.312 -14.036 1.389 1.00 40.19 120 LYS A N 1
ATOM 838 C CA . LYS A 1 120 ? 0.130 -14.427 2.806 1.00 40.19 120 LYS A CA 1
ATOM 839 C C . LYS A 1 120 ? 0.685 -13.452 3.860 1.00 40.19 120 LYS A C 1
ATOM 841 O O . LYS A 1 120 ? 0.630 -13.771 5.042 1.00 40.19 120 LYS A O 1
ATOM 846 N N . SER A 1 121 ? 1.243 -12.292 3.499 1.00 40.84 121 SER A N 1
ATOM 847 C CA . SER A 1 121 ? 1.841 -11.404 4.513 1.00 40.84 121 SER A CA 1
ATOM 848 C C . SER A 1 121 ? 1.935 -9.936 4.064 1.00 40.84 121 SER A C 1
ATOM 850 O O . SER A 1 121 ? 2.355 -9.712 2.931 1.00 40.84 121 SER A O 1
ATOM 852 N N . PRO A 1 122 ? 1.575 -8.947 4.913 1.00 39.88 122 PRO A N 1
ATOM 853 C CA . PRO A 1 122 ? 1.805 -7.510 4.717 1.00 39.88 122 PRO A CA 1
ATOM 854 C C . PRO A 1 122 ? 3.180 -7.077 5.275 1.00 39.88 122 PRO A C 1
ATOM 856 O O . PRO A 1 122 ? 3.814 -7.818 6.014 1.00 39.88 122 PRO A O 1
ATOM 859 N N . GLY A 1 123 ? 3.776 -5.979 4.802 1.00 46.62 123 GLY A N 1
ATOM 860 C CA . GLY A 1 123 ? 5.238 -5.739 4.804 1.00 46.62 123 GLY A CA 1
ATOM 861 C C . GLY A 1 123 ? 5.602 -4.364 5.286 1.00 46.62 123 GLY A C 1
ATOM 862 O O . GLY A 1 123 ? 4.733 -3.532 5.490 1.00 46.62 123 GLY A O 1
ATOM 863 N N . ASN A 1 124 ? 6.880 -4.217 5.618 1.00 42.22 124 ASN A N 1
ATOM 864 C CA . ASN A 1 124 ? 7.278 -3.367 6.728 1.00 42.22 124 ASN A CA 1
ATOM 865 C C . ASN A 1 124 ? 7.707 -1.983 6.253 1.00 42.22 124 ASN A C 1
ATOM 867 O O . ASN A 1 124 ? 8.796 -1.810 5.712 1.00 42.22 124 ASN A O 1
ATOM 871 N N . GLU A 1 125 ? 6.867 -0.987 6.492 1.00 43.69 125 GLU A N 1
ATOM 872 C CA . GLU A 1 125 ? 7.100 0.387 6.048 1.00 43.69 125 GLU A CA 1
ATOM 873 C C . GLU A 1 125 ? 7.979 1.204 7.000 1.00 43.69 125 GLU A C 1
ATOM 875 O O . GLU A 1 125 ? 8.555 2.218 6.600 1.00 43.69 125 GLU A O 1
ATOM 880 N N . SER A 1 126 ? 8.169 0.739 8.238 1.00 45.69 126 SER A N 1
ATOM 881 C CA . SER A 1 126 ? 9.108 1.329 9.206 1.00 45.69 126 SER A CA 1
ATOM 882 C C . SER A 1 126 ? 10.576 1.047 8.874 1.00 45.69 126 SER A C 1
ATOM 884 O O . SER A 1 126 ? 11.480 1.537 9.546 1.00 45.69 126 SER A O 1
ATOM 886 N N . VAL A 1 127 ? 10.832 0.287 7.807 1.00 51.88 127 VAL A N 1
ATOM 887 C CA . VAL A 1 127 ? 12.169 -0.004 7.304 1.00 51.88 127 VAL A CA 1
ATOM 888 C C . VAL A 1 127 ? 12.803 1.291 6.798 1.00 51.88 127 VAL A C 1
ATOM 890 O O . VAL A 1 127 ? 12.495 1.800 5.713 1.00 51.88 127 VAL A O 1
ATOM 893 N N . ARG A 1 128 ? 13.681 1.840 7.635 1.00 52.00 128 ARG A N 1
ATOM 894 C CA . ARG A 1 128 ? 14.638 2.893 7.310 1.00 52.00 128 ARG A CA 1
ATOM 895 C C . ARG A 1 128 ? 16.032 2.274 7.285 1.00 52.00 128 ARG A C 1
ATOM 897 O O . ARG A 1 128 ? 16.360 1.416 8.105 1.00 52.00 128 ARG A O 1
ATOM 904 N N . LEU A 1 129 ? 16.850 2.704 6.328 1.00 49.94 129 LEU A N 1
ATOM 905 C CA . LEU A 1 129 ? 18.278 2.393 6.307 1.00 49.94 129 LEU A CA 1
ATOM 906 C C . LEU A 1 129 ? 18.978 3.217 7.407 1.00 49.94 129 LEU A C 1
ATOM 908 O O . LEU A 1 129 ? 19.458 4.331 7.181 1.00 49.94 129 LEU A O 1
ATOM 912 N N . GLU A 1 130 ? 18.965 2.667 8.619 1.00 53.09 130 GLU A N 1
ATOM 913 C CA . GLU A 1 130 ? 19.734 3.109 9.790 1.00 53.09 130 GLU A CA 1
ATOM 914 C C . GLU A 1 130 ? 20.920 2.164 10.024 1.00 53.09 130 GLU A C 1
ATOM 916 O O . GLU A 1 130 ? 20.890 1.019 9.571 1.00 53.09 130 GLU A O 1
ATOM 921 N N . PHE A 1 131 ? 21.960 2.617 10.732 1.00 55.94 131 PHE A N 1
ATOM 922 C CA . PHE A 1 131 ? 23.201 1.849 10.930 1.00 55.94 131 PHE A CA 1
ATOM 923 C C . PHE A 1 131 ? 22.963 0.435 11.494 1.00 55.94 131 PHE A C 1
ATOM 925 O O . PHE A 1 131 ? 23.592 -0.515 11.032 1.00 55.94 131 PHE A O 1
ATOM 932 N N . ASN A 1 132 ? 21.992 0.267 12.399 1.00 53.44 132 ASN A N 1
ATOM 933 C CA . ASN A 1 132 ? 21.654 -1.036 12.986 1.00 53.44 132 ASN A CA 1
ATOM 934 C C . ASN A 1 132 ? 20.896 -1.976 12.032 1.00 53.44 132 ASN A C 1
ATOM 936 O O . ASN A 1 132 ? 21.041 -3.193 12.122 1.00 53.44 132 ASN A O 1
ATOM 940 N N . THR A 1 133 ? 20.119 -1.440 11.089 1.00 59.50 133 THR A N 1
ATOM 941 C CA . THR A 1 133 ? 19.285 -2.239 10.169 1.00 59.50 133 THR A CA 1
ATOM 942 C C . THR A 1 133 ? 19.946 -2.419 8.795 1.00 59.50 133 THR A C 1
ATOM 944 O O . THR A 1 133 ? 19.561 -3.293 8.012 1.00 59.50 133 THR A O 1
ATOM 947 N N . ALA A 1 134 ? 20.990 -1.634 8.504 1.00 60.88 134 ALA A N 1
ATOM 948 C CA . ALA A 1 134 ? 21.725 -1.648 7.244 1.00 60.88 134 ALA A CA 1
ATOM 949 C C . ALA A 1 134 ? 22.307 -3.028 6.915 1.00 60.88 134 ALA A C 1
ATOM 951 O O . ALA A 1 134 ? 22.188 -3.481 5.783 1.00 60.88 134 ALA A O 1
ATOM 952 N N . ARG A 1 135 ? 22.843 -3.758 7.899 1.00 61.28 135 ARG A N 1
ATOM 953 C CA . ARG A 1 135 ? 23.500 -5.056 7.659 1.00 61.28 135 ARG A CA 1
ATOM 954 C C . ARG A 1 135 ? 22.562 -6.133 7.089 1.00 61.28 135 ARG A C 1
ATOM 956 O O . ARG A 1 135 ? 23.024 -7.049 6.420 1.00 61.28 135 ARG A O 1
ATOM 963 N N . ILE A 1 136 ? 21.252 -6.002 7.315 1.00 66.50 136 ILE A N 1
ATOM 964 C CA . ILE A 1 136 ? 20.223 -6.945 6.843 1.00 66.50 136 ILE A CA 1
ATOM 965 C C . ILE A 1 136 ? 19.516 -6.417 5.587 1.00 66.50 136 ILE A C 1
ATOM 967 O O . ILE A 1 136 ? 19.199 -7.179 4.673 1.00 66.50 136 ILE A O 1
ATOM 971 N N . LEU A 1 137 ? 19.248 -5.110 5.534 1.00 66.88 137 LEU A N 1
ATOM 972 C CA . LEU A 1 137 ? 18.481 -4.492 4.450 1.00 66.88 137 LEU A CA 1
ATOM 973 C C . LEU A 1 137 ? 19.318 -4.214 3.209 1.00 66.88 137 LEU A C 1
ATOM 975 O O . LEU A 1 137 ? 18.821 -4.376 2.102 1.00 66.88 137 LEU A O 1
ATOM 979 N N . LEU A 1 138 ? 20.573 -3.813 3.388 1.00 74.94 138 LEU A N 1
ATOM 980 C CA . LEU A 1 138 ? 21.468 -3.408 2.311 1.00 74.94 138 LEU A CA 1
ATOM 981 C C . LEU A 1 138 ? 21.748 -4.546 1.311 1.00 74.94 138 LEU A C 1
ATOM 983 O O . LEU A 1 138 ? 21.559 -4.297 0.123 1.00 74.94 138 LEU A O 1
ATOM 987 N N . PRO A 1 139 ? 22.058 -5.799 1.715 1.00 78.19 139 PRO A N 1
ATOM 988 C CA . PRO A 1 139 ? 22.215 -6.892 0.750 1.00 78.19 139 PRO A CA 1
ATOM 989 C C . PRO A 1 139 ? 20.902 -7.262 0.043 1.00 78.19 139 PRO A C 1
ATOM 991 O O . PRO A 1 139 ? 20.923 -7.633 -1.126 1.00 78.19 139 PRO A O 1
ATOM 994 N N . ARG A 1 140 ? 19.744 -7.120 0.704 1.00 74.19 140 ARG A N 1
ATOM 995 C CA . ARG A 1 140 ? 18.433 -7.386 0.082 1.00 74.19 140 ARG A CA 1
ATOM 996 C C . ARG A 1 140 ? 18.049 -6.312 -0.933 1.00 74.19 140 ARG A C 1
ATOM 998 O O . ARG A 1 140 ? 17.616 -6.645 -2.029 1.00 74.19 140 ARG A O 1
ATOM 1005 N N . LEU A 1 141 ? 18.227 -5.039 -0.581 1.00 75.56 141 LEU A N 1
ATOM 1006 C CA . LEU A 1 141 ? 18.000 -3.903 -1.478 1.00 75.56 141 LEU A CA 1
ATOM 1007 C C . LEU A 1 141 ? 18.962 -3.933 -2.661 1.00 75.56 141 LEU A C 1
ATOM 1009 O O . LEU A 1 141 ? 18.520 -3.729 -3.784 1.00 75.56 141 LEU A O 1
ATOM 1013 N N . ALA A 1 142 ? 20.240 -4.230 -2.421 1.00 82.00 142 ALA A N 1
ATOM 1014 C CA . ALA A 1 142 ? 21.227 -4.359 -3.483 1.00 82.00 142 ALA A CA 1
ATOM 1015 C C . ALA A 1 142 ? 20.943 -5.566 -4.384 1.00 82.00 142 ALA A C 1
ATOM 1017 O O . ALA A 1 142 ? 21.004 -5.435 -5.598 1.00 82.00 142 ALA A O 1
ATOM 1018 N N . GLY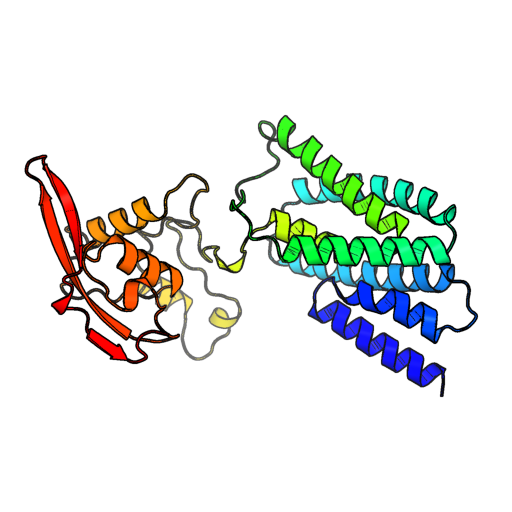 A 1 143 ? 20.575 -6.721 -3.818 1.00 83.50 143 GLY A N 1
ATOM 1019 C CA . GLY A 1 143 ? 20.220 -7.910 -4.596 1.00 83.50 143 GLY A CA 1
ATOM 1020 C C . GLY A 1 143 ? 18.975 -7.703 -5.461 1.00 83.50 143 GLY A C 1
ATOM 1021 O O . GLY A 1 143 ? 18.969 -8.073 -6.631 1.00 83.50 143 GLY A O 1
ATOM 1022 N N . LEU A 1 144 ? 17.943 -7.049 -4.921 1.00 79.00 144 LEU A N 1
ATOM 1023 C CA . LEU A 1 144 ? 16.752 -6.675 -5.688 1.00 79.00 144 LEU A CA 1
ATOM 1024 C C . LEU A 1 144 ? 17.060 -5.597 -6.732 1.00 79.00 144 LEU A C 1
ATOM 1026 O O . LEU A 1 144 ? 16.589 -5.703 -7.860 1.00 79.00 144 LEU A O 1
ATOM 1030 N N . GLY A 1 145 ? 17.864 -4.588 -6.389 1.00 81.56 145 GLY A N 1
ATOM 1031 C CA . GLY A 1 145 ? 18.335 -3.570 -7.328 1.00 81.56 145 GLY A CA 1
ATOM 1032 C C . GLY A 1 145 ? 19.082 -4.205 -8.496 1.00 81.56 145 GLY A C 1
ATOM 1033 O O . GLY A 1 145 ? 18.669 -4.046 -9.637 1.00 81.56 145 GLY A O 1
ATOM 1034 N N . ILE A 1 146 ? 20.093 -5.032 -8.218 1.00 86.31 146 ILE A N 1
ATOM 1035 C CA . ILE A 1 146 ? 20.841 -5.785 -9.236 1.00 86.31 146 ILE A CA 1
ATOM 1036 C C . ILE A 1 146 ? 19.906 -6.660 -10.068 1.00 86.31 146 ILE A C 1
ATOM 1038 O O . ILE A 1 146 ? 19.980 -6.608 -11.288 1.00 86.31 146 ILE A O 1
ATOM 1042 N N . GLY A 1 147 ? 19.015 -7.435 -9.443 1.00 85.44 147 GLY A N 1
ATOM 1043 C CA . GLY A 1 147 ? 18.105 -8.330 -10.160 1.00 85.44 147 GLY A CA 1
ATOM 1044 C C . GLY A 1 147 ? 17.156 -7.575 -11.092 1.00 85.44 147 GLY A C 1
ATOM 1045 O O . GLY A 1 147 ? 17.065 -7.886 -12.277 1.00 85.44 147 GLY A O 1
ATOM 1046 N N . THR A 1 148 ? 16.489 -6.539 -10.580 1.00 81.00 148 THR A N 1
ATOM 1047 C CA . THR A 1 148 ? 15.590 -5.690 -11.380 1.00 81.00 148 THR A CA 1
ATOM 1048 C C . THR A 1 148 ? 16.338 -4.955 -12.491 1.00 81.00 148 THR A C 1
ATOM 1050 O O . THR A 1 148 ? 15.867 -4.929 -13.628 1.00 81.00 148 THR A O 1
ATOM 1053 N N . GLY A 1 149 ? 17.526 -4.422 -12.194 1.00 82.81 149 GLY A N 1
ATOM 1054 C CA . GLY A 1 149 ? 18.419 -3.796 -13.161 1.00 82.81 149 GLY A CA 1
ATOM 1055 C C . GLY A 1 149 ? 18.844 -4.766 -14.256 1.00 82.81 149 GLY A C 1
ATOM 1056 O O . GLY A 1 149 ? 18.701 -4.447 -15.427 1.00 82.81 149 GLY A O 1
ATOM 1057 N N . MET A 1 150 ? 19.287 -5.971 -13.900 1.00 86.00 150 MET A N 1
ATOM 1058 C CA . MET A 1 150 ? 19.739 -6.992 -14.846 1.00 86.00 150 MET A CA 1
ATOM 1059 C C . MET A 1 150 ? 18.627 -7.414 -15.799 1.00 86.00 150 MET A C 1
ATOM 1061 O O . MET A 1 150 ? 18.850 -7.444 -17.004 1.00 86.00 150 MET A O 1
ATOM 1065 N N . VAL A 1 151 ? 17.416 -7.654 -15.292 1.00 82.31 151 VAL A N 1
ATOM 1066 C CA . VAL A 1 151 ? 16.259 -7.973 -16.140 1.00 82.31 151 VAL A CA 1
ATOM 1067 C C . VAL A 1 151 ? 15.902 -6.780 -17.037 1.00 82.31 151 VAL A C 1
ATOM 1069 O O . VAL A 1 151 ? 15.717 -6.951 -18.238 1.00 82.31 151 VAL A O 1
ATOM 1072 N N . SER A 1 152 ? 15.866 -5.557 -16.498 1.00 79.31 152 SER A N 1
ATOM 1073 C CA . SER A 1 152 ? 15.573 -4.356 -17.294 1.00 79.31 152 SER A CA 1
ATOM 1074 C C . SER A 1 152 ? 16.611 -4.099 -18.392 1.00 79.31 152 SER A C 1
ATOM 1076 O O . SER A 1 152 ? 16.238 -3.829 -19.532 1.00 79.31 152 SER A O 1
ATOM 1078 N N . GLY A 1 153 ? 17.900 -4.210 -18.066 1.00 77.81 153 GLY A N 1
ATOM 1079 C CA . GLY A 1 153 ? 19.003 -4.025 -19.004 1.00 77.81 153 GLY A CA 1
ATOM 1080 C C . GLY A 1 153 ? 19.063 -5.127 -20.058 1.00 77.81 153 GLY A C 1
ATOM 1081 O O . GLY A 1 153 ? 19.306 -4.827 -21.220 1.00 77.81 153 GLY A O 1
ATOM 1082 N N . PHE A 1 154 ? 18.778 -6.379 -19.679 1.00 80.19 154 PHE A N 1
ATOM 1083 C CA . PHE A 1 154 ? 18.752 -7.520 -20.598 1.00 80.19 154 PHE A CA 1
ATOM 1084 C C . PHE A 1 154 ? 17.696 -7.362 -21.689 1.00 80.19 154 PHE A C 1
ATOM 1086 O O . PHE A 1 154 ? 18.000 -7.541 -22.863 1.00 80.19 154 PHE A O 1
ATOM 1093 N N . PHE A 1 155 ? 16.478 -6.965 -21.315 1.00 74.88 155 PHE A N 1
ATOM 1094 C CA . PHE A 1 155 ? 15.388 -6.778 -22.274 1.00 74.88 155 PHE A CA 1
ATOM 1095 C C . PHE A 1 155 ? 15.380 -5.395 -22.944 1.00 74.88 155 PHE A C 1
ATOM 1097 O O . PHE A 1 155 ? 14.637 -5.191 -23.900 1.00 74.88 155 PHE A O 1
ATOM 1104 N N . GLY A 1 156 ? 16.166 -4.429 -22.454 1.00 67.94 156 GLY A N 1
ATOM 1105 C CA . GLY A 1 156 ? 16.172 -3.054 -22.974 1.00 67.94 156 GLY A CA 1
ATOM 1106 C C . GLY A 1 156 ? 14.863 -2.293 -22.727 1.00 67.94 156 GLY A C 1
ATOM 1107 O O . GLY A 1 156 ? 14.624 -1.233 -23.303 1.00 67.94 156 GLY A O 1
ATOM 1108 N N . ILE A 1 157 ? 13.997 -2.825 -21.867 1.00 65.12 157 ILE A N 1
ATOM 1109 C CA . ILE A 1 157 ? 12.717 -2.226 -21.504 1.00 65.12 157 ILE A CA 1
ATOM 1110 C C . ILE A 1 157 ? 13.015 -1.375 -20.283 1.00 65.12 157 ILE A C 1
ATOM 1112 O O . ILE A 1 157 ? 13.306 -1.908 -19.207 1.00 65.12 157 ILE A O 1
ATOM 1116 N N . GLY A 1 158 ? 13.024 -0.051 -20.470 1.00 58.25 158 GLY A N 1
ATOM 1117 C CA . GLY A 1 158 ? 13.325 0.906 -19.408 1.00 58.25 158 GLY A CA 1
ATOM 1118 C C . GLY A 1 158 ? 12.617 0.504 -18.113 1.00 58.25 158 GLY A C 1
ATOM 1119 O O . GLY A 1 158 ? 11.399 0.304 -18.098 1.00 58.25 158 GLY A O 1
ATOM 1120 N N . GLY A 1 159 ? 13.400 0.305 -17.051 1.00 55.34 159 GLY A N 1
ATOM 1121 C CA . GLY A 1 159 ? 13.030 -0.504 -15.885 1.00 55.34 159 GLY A CA 1
ATOM 1122 C C . GLY A 1 159 ? 11.805 -0.051 -15.105 1.00 55.34 159 GLY A C 1
ATOM 1123 O O . GLY A 1 159 ? 11.374 -0.780 -14.222 1.00 55.34 159 GLY A O 1
ATOM 1124 N N . GLY A 1 160 ? 11.206 1.095 -15.441 1.00 55.66 160 GLY A N 1
ATOM 1125 C CA . GLY A 1 160 ? 9.972 1.608 -14.843 1.00 55.66 160 GLY A CA 1
ATOM 1126 C C . GLY A 1 160 ? 8.851 0.568 -14.758 1.00 55.66 160 GLY A C 1
ATOM 1127 O O . GLY A 1 160 ? 8.185 0.490 -13.727 1.00 55.66 160 GLY A O 1
ATOM 1128 N N . PHE A 1 161 ? 8.714 -0.299 -15.770 1.00 60.38 161 PHE A N 1
ATOM 1129 C CA . PHE A 1 161 ? 7.702 -1.360 -15.755 1.00 60.38 161 PHE A CA 1
ATOM 1130 C C . PHE A 1 161 ? 7.975 -2.426 -14.690 1.00 60.38 161 PHE A C 1
ATOM 1132 O O . PHE A 1 161 ? 7.030 -2.920 -14.097 1.00 60.38 161 PHE A O 1
ATOM 1139 N N . LEU A 1 162 ? 9.234 -2.782 -14.428 1.00 56.84 162 LEU A N 1
ATOM 1140 C CA . LEU A 1 162 ? 9.588 -3.772 -13.401 1.00 56.84 162 LEU A CA 1
ATOM 1141 C C . LEU A 1 162 ? 9.702 -3.134 -12.016 1.00 56.84 162 LEU A C 1
ATOM 1143 O O . LEU A 1 162 ? 9.435 -3.777 -11.004 1.00 56.84 162 LEU A O 1
ATOM 1147 N N . ILE A 1 163 ? 10.061 -1.852 -11.979 1.00 58.19 163 ILE A N 1
ATOM 1148 C CA . ILE A 1 163 ? 10.213 -1.066 -10.762 1.00 58.19 163 ILE A CA 1
ATOM 1149 C C . ILE A 1 163 ? 8.857 -0.851 -10.096 1.00 58.19 163 ILE A C 1
ATOM 1151 O O . ILE A 1 163 ? 8.790 -0.982 -8.884 1.00 58.19 163 ILE A O 1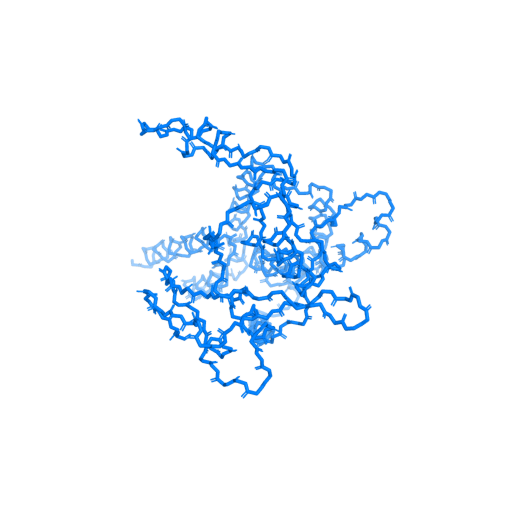
ATOM 1155 N N . VAL A 1 164 ? 7.770 -0.579 -10.828 1.00 55.06 164 VAL A N 1
ATOM 1156 C CA . VAL A 1 164 ? 6.449 -0.373 -10.200 1.00 55.06 164 VAL A CA 1
ATOM 1157 C C . VAL A 1 164 ? 5.936 -1.639 -9.490 1.00 55.06 164 VAL A C 1
ATOM 1159 O O . VAL A 1 164 ? 5.638 -1.533 -8.306 1.00 55.06 164 VAL A O 1
ATOM 1162 N N . PRO A 1 165 ? 5.906 -2.840 -10.098 1.00 51.31 165 PRO A N 1
ATOM 1163 C CA . PRO A 1 165 ? 5.578 -4.089 -9.418 1.00 51.31 165 PRO A CA 1
ATOM 1164 C C . PRO A 1 165 ? 6.566 -4.435 -8.308 1.00 51.31 165 PRO A C 1
ATOM 1166 O O . PRO A 1 165 ? 6.122 -4.829 -7.240 1.00 51.31 165 PRO A O 1
ATOM 1169 N N . ALA A 1 166 ? 7.879 -4.241 -8.502 1.00 51.12 166 ALA A N 1
ATOM 1170 C CA . ALA A 1 166 ? 8.880 -4.489 -7.460 1.00 51.12 166 ALA A CA 1
ATOM 1171 C C . ALA A 1 166 ? 8.707 -3.542 -6.260 1.00 51.12 166 ALA A C 1
ATOM 1173 O O . ALA A 1 166 ? 8.809 -3.960 -5.108 1.00 51.12 166 ALA A O 1
ATOM 1174 N N . LEU A 1 167 ? 8.391 -2.269 -6.507 1.00 49.81 167 LEU A N 1
ATOM 1175 C CA . LEU A 1 167 ? 8.100 -1.283 -5.473 1.00 49.81 167 LEU A CA 1
ATOM 1176 C C . LEU A 1 167 ? 6.724 -1.503 -4.853 1.00 49.81 167 LEU A C 1
ATOM 1178 O O . LEU A 1 167 ? 6.615 -1.355 -3.649 1.00 49.81 167 LEU A O 1
ATOM 1182 N N . GLN A 1 168 ? 5.694 -1.903 -5.597 1.00 49.69 168 GLN A N 1
ATOM 1183 C CA . GLN A 1 168 ? 4.389 -2.305 -5.050 1.00 49.69 168 GLN A CA 1
ATOM 1184 C C . GLN A 1 168 ? 4.516 -3.575 -4.195 1.00 49.69 168 GLN A C 1
ATOM 1186 O O . GLN A 1 168 ? 3.907 -3.688 -3.131 1.00 49.69 168 GLN A O 1
ATOM 1191 N N . GLU A 1 169 ? 5.379 -4.503 -4.605 1.00 49.72 169 GLU A N 1
ATOM 1192 C CA . GLU A 1 169 ? 5.779 -5.692 -3.858 1.00 49.72 169 GLU A CA 1
ATOM 1193 C C . GLU A 1 169 ? 6.474 -5.338 -2.532 1.00 49.72 169 GLU A C 1
ATOM 1195 O O . GLU A 1 169 ? 6.302 -6.067 -1.548 1.00 49.72 169 GLU A O 1
ATOM 1200 N N . ILE A 1 170 ? 7.167 -4.194 -2.478 1.00 43.91 170 ILE A N 1
ATOM 1201 C CA . ILE A 1 170 ? 7.845 -3.649 -1.291 1.00 43.91 170 ILE A CA 1
ATOM 1202 C C . ILE A 1 170 ? 6.943 -2.710 -0.456 1.00 43.91 170 ILE A C 1
ATOM 1204 O O . ILE A 1 170 ? 7.011 -2.749 0.770 1.00 43.91 170 ILE A O 1
ATOM 1208 N N . SER A 1 171 ? 6.098 -1.889 -1.090 1.00 45.34 171 SER A N 1
ATOM 1209 C CA . SER A 1 171 ? 5.426 -0.701 -0.525 1.00 45.34 171 SER A CA 1
ATOM 1210 C C . SER A 1 171 ? 3.941 -0.898 -0.198 1.00 45.34 171 SER A C 1
ATOM 1212 O O . SER A 1 171 ? 3.265 0.075 0.110 1.00 45.34 171 SER A O 1
ATOM 1214 N N . ARG A 1 172 ? 3.436 -2.133 -0.295 1.00 50.62 172 ARG A N 1
ATOM 1215 C CA . ARG A 1 172 ? 2.183 -2.647 0.300 1.00 50.62 172 ARG A CA 1
ATOM 1216 C C . ARG A 1 172 ? 1.211 -1.577 0.846 1.00 50.62 172 ARG A C 1
ATOM 1218 O O . ARG A 1 172 ? 1.345 -1.154 1.979 1.00 50.62 172 ARG A O 1
ATOM 1225 N N . ASN A 1 173 ? 0.171 -1.267 0.069 1.00 45.91 173 ASN A N 1
ATOM 1226 C CA . ASN A 1 173 ? -0.972 -0.415 0.434 1.00 45.91 173 ASN A CA 1
ATOM 1227 C C . ASN A 1 173 ? -0.636 1.008 0.933 1.00 45.91 173 ASN A C 1
ATOM 1229 O O . ASN A 1 173 ? -0.900 1.321 2.101 1.00 45.91 173 ASN A O 1
ATOM 1233 N N . PRO A 1 174 ? -0.226 1.919 0.028 1.00 44.53 174 PRO A N 1
ATOM 1234 C CA . PRO A 1 174 ? -0.285 3.355 0.316 1.00 44.53 174 PRO A CA 1
ATOM 1235 C C . PRO A 1 174 ? -1.692 3.792 0.771 1.00 44.53 174 PRO A C 1
ATOM 1237 O O . PRO A 1 174 ? -1.817 4.645 1.644 1.00 44.53 174 PRO A O 1
ATOM 1240 N N . ASP A 1 175 ? -2.741 3.122 0.280 1.00 43.94 175 ASP A N 1
ATOM 1241 C CA . ASP A 1 175 ? -4.147 3.428 0.581 1.00 43.94 175 ASP A CA 1
ATOM 1242 C C . ASP A 1 175 ? -4.590 3.035 2.003 1.00 43.94 175 ASP A C 1
ATOM 1244 O O . ASP A 1 175 ? -5.690 3.381 2.429 1.00 43.94 175 ASP A O 1
ATOM 1248 N N . THR A 1 176 ? -3.765 2.295 2.757 1.00 51.09 176 THR A N 1
ATOM 1249 C CA . THR A 1 176 ? -4.053 1.965 4.170 1.00 51.09 176 THR A CA 1
ATOM 1250 C C . THR A 1 176 ? -3.267 2.810 5.157 1.00 51.09 176 THR A C 1
ATOM 1252 O O . THR A 1 176 ? -3.345 2.577 6.368 1.00 51.09 176 THR A O 1
ATOM 1255 N N . LEU A 1 177 ? -2.514 3.785 4.648 1.00 58.59 177 LEU A N 1
ATOM 1256 C CA . LEU A 1 177 ? -1.758 4.692 5.479 1.00 58.59 177 LEU A CA 1
ATOM 1257 C C . LEU A 1 177 ? -2.638 5.828 5.953 1.00 58.59 177 LEU A C 1
ATOM 1259 O O . LEU A 1 177 ? -3.296 6.528 5.191 1.00 58.59 177 LEU A O 1
ATOM 1263 N N . SER A 1 178 ? -2.612 5.999 7.264 1.00 66.50 178 SER A N 1
ATOM 1264 C CA . SER A 1 178 ? -3.112 7.179 7.920 1.00 66.50 178 SER A CA 1
ATOM 1265 C C . SER A 1 178 ? -2.439 8.400 7.313 1.00 66.50 178 SER A C 1
ATOM 1267 O O . SER A 1 178 ? -1.215 8.541 7.354 1.00 66.50 178 SER A O 1
ATOM 1269 N N . ILE A 1 179 ? -3.272 9.295 6.796 1.00 70.44 179 ILE A N 1
ATOM 1270 C CA . ILE A 1 179 ? -2.874 10.585 6.235 1.00 70.44 179 ILE A CA 1
ATOM 1271 C C . ILE A 1 179 ? -2.198 11.450 7.316 1.00 70.44 179 ILE A C 1
ATOM 1273 O O . ILE A 1 179 ? -1.330 12.265 7.014 1.00 70.44 179 ILE A O 1
ATOM 1277 N N . THR A 1 180 ? -2.547 11.241 8.591 1.00 73.19 180 THR A N 1
ATOM 1278 C CA . THR A 1 180 ? -1.995 11.984 9.734 1.00 73.19 180 THR A CA 1
ATOM 1279 C C . THR A 1 180 ? -1.173 11.075 10.660 1.00 73.19 180 THR A C 1
ATOM 1281 O O . THR A 1 180 ? -1.623 9.966 10.975 1.00 73.19 180 THR A O 1
ATOM 1284 N N . PRO A 1 181 ? 0.017 11.496 11.130 1.00 74.75 181 PRO A N 1
ATOM 1285 C CA . PRO A 1 181 ? 0.782 10.759 12.139 1.00 74.75 181 PRO A CA 1
ATOM 1286 C C . PRO A 1 181 ? 0.023 10.616 13.468 1.00 74.75 181 PRO A C 1
ATOM 1288 O O . PRO A 1 181 ? -0.906 11.371 13.745 1.00 74.75 181 PRO A O 1
ATOM 1291 N N . ALA A 1 182 ? 0.421 9.647 14.296 1.00 78.56 182 ALA A N 1
ATOM 1292 C CA . ALA A 1 182 ? -0.213 9.397 15.593 1.00 78.56 182 ALA A CA 1
ATOM 1293 C C . ALA A 1 182 ? -0.209 10.653 16.484 1.00 78.56 182 ALA A C 1
ATOM 1295 O O . ALA A 1 182 ? 0.787 11.380 16.513 1.00 78.56 182 ALA A O 1
ATOM 1296 N N . HIS A 1 183 ? -1.318 10.898 17.188 1.00 81.12 183 HIS A N 1
ATOM 1297 C CA . HIS A 1 183 ? -1.517 12.007 18.137 1.00 81.12 183 HIS A CA 1
ATOM 1298 C C . HIS A 1 183 ? -1.140 13.401 17.605 1.00 81.12 183 HIS A C 1
ATOM 1300 O O . HIS A 1 183 ? -0.833 14.310 18.371 1.00 81.12 183 HIS A O 1
ATOM 1306 N N . THR A 1 184 ? -1.126 13.571 16.282 1.00 79.12 184 THR A N 1
ATOM 1307 C CA . THR A 1 184 ? -0.751 14.822 15.622 1.00 79.12 184 THR A CA 1
ATOM 1308 C C . THR A 1 184 ? -1.997 15.483 15.052 1.00 79.12 184 THR A C 1
ATOM 1310 O O . THR A 1 184 ? -2.921 14.800 14.613 1.00 79.12 184 THR A O 1
ATOM 1313 N N . GLN A 1 185 ? -2.023 16.815 15.038 1.00 81.25 185 GLN A N 1
ATOM 1314 C CA . GLN A 1 185 ? -3.106 17.560 14.404 1.00 81.25 185 GLN A CA 1
ATOM 1315 C C . GLN A 1 185 ? -3.162 17.282 12.898 1.00 81.25 185 GLN A C 1
ATOM 1317 O O . GLN A 1 185 ? -2.134 17.137 12.228 1.00 81.25 185 GLN A O 1
ATOM 1322 N N . ILE A 1 186 ? -4.380 17.238 12.364 1.00 82.44 186 ILE A N 1
ATOM 1323 C CA . ILE A 1 186 ? -4.622 17.076 10.932 1.00 82.44 186 ILE A CA 1
ATOM 1324 C C . ILE A 1 186 ? -4.090 18.313 10.208 1.00 82.44 186 ILE A C 1
ATOM 1326 O O . ILE A 1 186 ? -4.417 19.447 10.561 1.00 82.44 186 ILE A O 1
ATOM 1330 N N . GLN A 1 187 ? -3.277 18.095 9.177 1.00 81.94 187 GLN A N 1
ATOM 1331 C CA . GLN A 1 187 ? -2.886 19.155 8.257 1.00 81.94 187 GLN A CA 1
ATOM 1332 C C . GLN A 1 187 ? -3.795 19.132 7.035 1.00 81.94 187 GLN A C 1
ATOM 1334 O O . GLN A 1 187 ? -3.871 18.129 6.329 1.00 81.94 187 GLN A O 1
ATOM 1339 N N . ALA A 1 188 ? -4.452 20.259 6.780 1.00 82.56 188 ALA A N 1
ATOM 1340 C CA . ALA A 1 188 ? -5.290 20.454 5.613 1.00 82.56 188 ALA A CA 1
ATOM 1341 C C . ALA A 1 188 ? -4.483 20.262 4.321 1.00 82.56 188 ALA A C 1
ATOM 1343 O O . ALA A 1 188 ? -3.339 20.730 4.197 1.00 82.56 188 ALA A O 1
ATOM 1344 N N . SER A 1 189 ? -5.100 19.585 3.351 1.00 78.25 189 SER A N 1
ATOM 1345 C CA . SER A 1 189 ? -4.515 19.389 2.026 1.00 78.25 189 SER A CA 1
ATOM 1346 C C . SER A 1 189 ? -4.353 20.728 1.290 1.00 78.25 189 SER A C 1
ATOM 1348 O O . SER A 1 189 ? -4.912 21.754 1.682 1.00 78.25 189 SER A O 1
ATOM 1350 N N . TRP A 1 190 ? -3.589 20.752 0.194 1.00 79.56 190 TRP A N 1
ATOM 1351 C CA . TRP A 1 190 ? -3.495 21.958 -0.641 1.00 79.56 190 TRP A CA 1
ATOM 1352 C C . TRP A 1 190 ? -4.865 22.386 -1.206 1.00 79.56 190 TRP A C 1
ATOM 1354 O O . TRP A 1 190 ? -5.148 23.581 -1.280 1.00 79.56 190 TRP A O 1
ATOM 1364 N N . ILE A 1 191 ? -5.733 21.420 -1.529 1.00 80.88 191 ILE A N 1
ATOM 1365 C CA . ILE A 1 191 ? -7.111 21.663 -1.987 1.00 80.88 191 ILE A CA 1
ATOM 1366 C C . ILE A 1 191 ? -7.936 22.303 -0.866 1.00 80.88 191 ILE A C 1
ATOM 1368 O O . ILE A 1 191 ? -8.592 23.320 -1.074 1.00 80.88 191 ILE A O 1
ATOM 1372 N N . ASP A 1 192 ? -7.842 21.766 0.348 1.00 83.00 192 ASP A N 1
ATOM 1373 C CA . ASP A 1 192 ? -8.576 22.275 1.508 1.00 83.00 192 ASP A CA 1
ATOM 1374 C C . ASP A 1 192 ? -8.158 23.715 1.836 1.00 83.00 192 ASP A C 1
ATOM 1376 O O . ASP A 1 192 ? -8.994 24.572 2.107 1.00 83.00 192 ASP A O 1
ATOM 1380 N N . LYS A 1 193 ? -6.855 24.010 1.747 1.00 81.31 193 LYS A N 1
ATOM 1381 C CA . LYS A 1 193 ? -6.303 25.354 1.980 1.00 81.31 193 LYS A CA 1
ATOM 1382 C C . LYS A 1 193 ? -6.718 26.375 0.921 1.00 81.31 193 LYS A C 1
ATOM 1384 O O . LYS A 1 193 ? -6.682 27.569 1.197 1.00 81.31 193 LYS A O 1
ATOM 1389 N N . THR A 1 194 ? -7.071 25.926 -0.282 1.00 83.38 194 THR A N 1
ATOM 1390 C CA . THR A 1 194 ? -7.486 26.792 -1.398 1.00 83.38 194 THR A CA 1
ATOM 1391 C C . THR A 1 194 ? -9.006 26.887 -1.552 1.00 83.38 194 THR A C 1
ATOM 1393 O O . THR A 1 194 ? -9.493 27.640 -2.398 1.00 83.38 194 THR A O 1
ATOM 1396 N N . SER A 1 195 ? -9.772 26.173 -0.719 1.00 83.94 195 SER A N 1
ATOM 1397 C CA . SER A 1 195 ? -11.231 26.231 -0.721 1.00 83.94 195 SER A CA 1
ATOM 1398 C C . SER A 1 195 ? -11.757 27.599 -0.286 1.00 83.94 195 SER A C 1
ATOM 1400 O O . SER A 1 195 ? -11.288 28.194 0.681 1.00 83.94 195 SER A O 1
ATOM 1402 N N . ARG A 1 196 ? -12.796 28.076 -0.980 1.00 84.44 196 ARG A N 1
ATOM 1403 C CA . ARG A 1 196 ? -13.529 29.309 -0.638 1.00 84.44 196 ARG A CA 1
ATOM 1404 C C . ARG A 1 196 ? -14.717 29.071 0.298 1.00 84.44 196 ARG A C 1
ATOM 1406 O O . ARG A 1 196 ? -15.354 30.032 0.707 1.00 84.44 196 ARG A O 1
ATOM 1413 N N . LEU A 1 197 ? -15.047 27.809 0.584 1.00 82.50 197 LEU A N 1
ATOM 1414 C CA . LEU A 1 197 ? -16.261 27.441 1.322 1.00 82.50 197 LEU A CA 1
ATOM 1415 C C . LEU A 1 197 ? -16.088 27.575 2.836 1.00 82.50 197 LEU A C 1
ATOM 1417 O O . LEU A 1 197 ? -16.998 28.025 3.522 1.00 82.50 197 LEU A O 1
ATOM 1421 N N . THR A 1 198 ? -14.937 27.162 3.366 1.00 82.44 198 THR A N 1
ATOM 1422 C CA . THR A 1 198 ? -14.646 27.205 4.802 1.00 82.44 198 THR A CA 1
ATOM 1423 C C . THR A 1 198 ? -13.147 27.085 5.053 1.00 82.44 198 THR A C 1
ATOM 1425 O O . THR A 1 198 ? -12.403 26.573 4.214 1.00 82.44 198 THR A O 1
ATOM 1428 N N . ASN A 1 199 ? -12.703 27.516 6.233 1.00 86.62 199 ASN A N 1
ATOM 1429 C CA . ASN A 1 199 ? -11.349 27.261 6.701 1.00 86.62 199 ASN A CA 1
ATOM 1430 C C . ASN A 1 199 ? -11.264 25.844 7.289 1.00 86.62 199 ASN A C 1
ATOM 1432 O O . ASN A 1 199 ? -11.425 25.632 8.487 1.00 86.62 199 ASN A O 1
ATOM 1436 N N . PHE A 1 200 ? -10.995 24.862 6.430 1.00 87.00 200 PHE A N 1
ATOM 1437 C CA . PHE A 1 200 ? -10.921 23.454 6.829 1.00 87.00 200 PHE A CA 1
ATOM 1438 C C . PHE A 1 200 ? -9.906 23.184 7.945 1.00 87.00 200 PHE A C 1
ATOM 1440 O O . PHE A 1 200 ? -10.152 22.335 8.797 1.00 87.00 200 PHE A O 1
ATOM 1447 N N . GLN A 1 201 ? -8.794 23.928 7.998 1.00 87.44 201 GLN A N 1
ATOM 1448 C CA . GLN A 1 201 ? -7.786 23.736 9.043 1.00 87.44 201 GLN A CA 1
ATOM 1449 C C . GLN A 1 201 ? -8.354 24.026 10.438 1.00 87.44 201 GLN A C 1
ATOM 1451 O O . GLN A 1 201 ? -8.071 23.276 11.371 1.00 87.44 201 GLN A O 1
ATOM 1456 N N . SER A 1 202 ? -9.159 25.083 10.593 1.00 86.25 202 SER A N 1
ATOM 1457 C CA . SER A 1 202 ? -9.779 25.389 11.886 1.00 86.25 202 SER A CA 1
ATOM 1458 C C . SER A 1 202 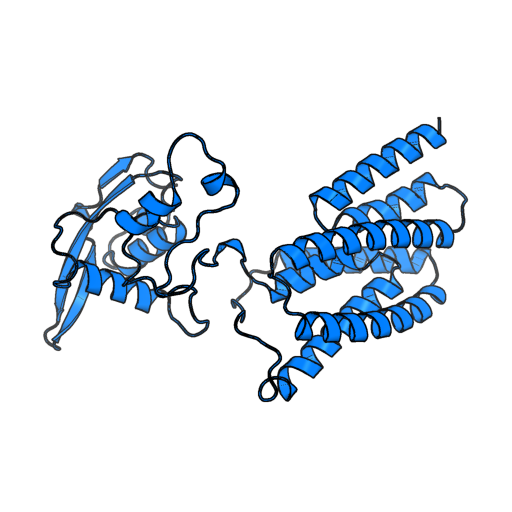? -10.890 24.397 12.227 1.00 86.25 202 SER A C 1
ATOM 1460 O O . SER A 1 202 ? -11.002 23.988 13.380 1.00 86.25 202 SER A O 1
ATOM 1462 N N . THR A 1 203 ? -11.664 23.939 11.238 1.00 88.19 203 THR A N 1
ATOM 1463 C CA . THR A 1 203 ? -12.670 22.886 11.436 1.00 88.19 203 THR A CA 1
ATOM 1464 C C . THR A 1 203 ? -12.034 21.595 11.947 1.00 88.19 203 THR A C 1
ATOM 1466 O O . THR A 1 203 ? -12.501 21.050 12.942 1.00 88.19 203 THR A O 1
ATOM 1469 N N . TYR A 1 204 ? -10.936 21.139 11.336 1.00 87.94 204 TYR A N 1
ATOM 1470 C CA . TYR A 1 204 ? -10.251 19.921 11.772 1.00 87.94 204 TYR A CA 1
ATOM 1471 C C . TYR A 1 204 ? -9.709 20.024 13.200 1.00 87.94 204 TYR A C 1
ATOM 1473 O O . TYR A 1 204 ? -9.833 19.071 13.960 1.00 87.94 204 TYR A O 1
ATOM 1481 N N . ILE A 1 205 ? -9.145 21.175 13.582 1.00 85.94 205 ILE A N 1
ATOM 1482 C CA . ILE A 1 205 ? -8.619 21.390 14.940 1.00 85.94 205 ILE A CA 1
ATOM 1483 C C . ILE A 1 205 ? -9.744 21.386 15.983 1.00 85.94 205 ILE A C 1
ATOM 1485 O O . ILE A 1 205 ? -9.556 20.867 17.078 1.00 85.94 205 ILE A O 1
ATOM 1489 N N . ASN A 1 206 ? -10.903 21.954 15.647 1.00 87.88 206 ASN A N 1
ATOM 1490 C CA . ASN A 1 206 ? -11.987 22.151 16.608 1.00 87.88 206 ASN A CA 1
ATOM 1491 C C . ASN A 1 206 ? -12.957 20.964 16.704 1.00 87.88 206 ASN A C 1
ATOM 1493 O O . ASN A 1 206 ? -13.633 20.829 17.718 1.00 87.88 206 ASN A O 1
ATOM 1497 N N . GLN A 1 207 ? -13.078 20.146 15.653 1.00 87.38 207 GLN A N 1
ATOM 1498 C CA . GLN A 1 207 ? -14.101 19.094 15.567 1.00 87.38 207 GLN A CA 1
ATOM 1499 C C . GLN A 1 207 ? -13.545 17.669 15.599 1.00 87.38 207 GLN A C 1
ATOM 1501 O O . GLN A 1 207 ? -14.330 16.727 15.687 1.00 87.38 207 GLN A O 1
ATOM 1506 N N . VAL A 1 208 ? -12.224 17.483 15.515 1.00 86.81 208 VAL A N 1
ATOM 1507 C CA . VAL A 1 208 ? -11.618 16.147 15.508 1.00 86.81 208 VAL A CA 1
ATOM 1508 C C . VAL A 1 208 ? -10.731 15.960 16.727 1.00 86.81 208 VAL A C 1
ATOM 1510 O O . VAL A 1 208 ? -9.679 16.587 16.848 1.00 86.81 208 VAL A O 1
ATOM 1513 N N . ASP A 1 209 ? -11.125 15.040 17.605 1.00 86.19 209 ASP A N 1
ATOM 1514 C CA . ASP A 1 209 ? -10.258 14.595 18.688 1.00 86.19 209 ASP A CA 1
ATOM 1515 C C . ASP A 1 209 ? -9.232 13.574 18.172 1.00 86.19 209 ASP A C 1
ATOM 1517 O O . ASP A 1 209 ? -9.560 12.453 17.777 1.00 86.19 209 ASP A O 1
ATOM 1521 N N . MET A 1 210 ? -7.962 13.975 18.185 1.00 85.06 210 MET A N 1
ATOM 1522 C CA . MET A 1 210 ? -6.826 13.147 17.771 1.00 85.06 210 MET A CA 1
ATOM 1523 C C . MET A 1 210 ? -6.137 12.445 18.951 1.00 85.06 210 MET A C 1
ATOM 1525 O O . MET A 1 210 ? -5.144 11.741 18.747 1.00 85.06 210 MET A O 1
ATOM 1529 N N . SER A 1 211 ? -6.639 12.601 20.182 1.00 83.75 211 SER A N 1
ATOM 1530 C CA . SER A 1 211 ? -6.050 12.016 21.394 1.00 83.75 211 SER A CA 1
ATOM 1531 C C . SER A 1 211 ? -5.942 10.489 21.312 1.00 83.75 211 SER A C 1
ATOM 1533 O O . SER A 1 211 ? -4.932 9.915 21.720 1.00 83.75 211 SER A O 1
ATOM 1535 N N . LEU A 1 212 ? -6.921 9.834 20.684 1.00 81.62 212 LEU A N 1
ATOM 1536 C CA . LEU A 1 212 ? -6.987 8.380 20.503 1.00 81.62 212 LEU A CA 1
ATOM 1537 C C . LEU A 1 212 ? -6.386 7.896 19.172 1.00 81.62 212 LEU A C 1
ATOM 1539 O O . LEU A 1 212 ? -6.389 6.697 18.874 1.00 81.62 212 LEU A O 1
ATOM 1543 N N . HIS A 1 213 ? -5.848 8.805 18.355 1.00 84.00 213 HIS A N 1
ATOM 1544 C CA . HIS A 1 213 ? -5.298 8.465 17.049 1.00 84.00 213 HIS A CA 1
ATOM 1545 C C . HIS A 1 213 ? -3.911 7.828 17.159 1.00 84.00 213 HIS A C 1
ATOM 1547 O O . HIS A 1 213 ? -2.891 8.507 17.243 1.00 84.00 213 HIS A O 1
ATOM 1553 N N . ALA A 1 214 ? -3.858 6.501 17.074 1.00 75.44 214 ALA A N 1
ATOM 1554 C CA . ALA A 1 214 ? -2.610 5.735 17.134 1.00 75.44 214 ALA A CA 1
ATOM 1555 C C . ALA A 1 214 ? -1.846 5.651 15.792 1.00 75.44 214 ALA A C 1
ATOM 1557 O O . ALA A 1 214 ? -0.842 4.941 15.700 1.00 75.44 214 ALA A O 1
ATOM 1558 N N . GLY A 1 215 ? -2.318 6.320 14.733 1.00 76.44 215 GLY A N 1
ATOM 1559 C CA . GLY A 1 215 ? -1.681 6.305 13.415 1.00 76.44 215 GLY A CA 1
ATOM 1560 C C . GLY A 1 215 ? -1.608 4.916 12.764 1.00 76.44 215 GLY A C 1
ATOM 1561 O O . GLY A 1 215 ? -2.487 4.057 12.929 1.00 76.44 215 GLY A O 1
ATOM 1562 N N . ASN A 1 216 ? -0.543 4.709 11.985 1.00 72.44 216 ASN A N 1
ATOM 1563 C CA . ASN A 1 216 ? -0.355 3.499 11.190 1.00 72.44 216 ASN A CA 1
ATOM 1564 C C . ASN A 1 216 ? -0.197 2.248 12.050 1.00 72.44 216 ASN A C 1
ATOM 1566 O O . ASN A 1 216 ? 0.492 2.224 13.069 1.00 72.44 216 ASN A O 1
ATOM 1570 N N . LYS A 1 217 ? -0.826 1.167 11.588 1.00 66.94 217 LYS A N 1
ATOM 1571 C CA . LYS A 1 217 ? -0.771 -0.139 12.235 1.00 66.94 217 LYS A CA 1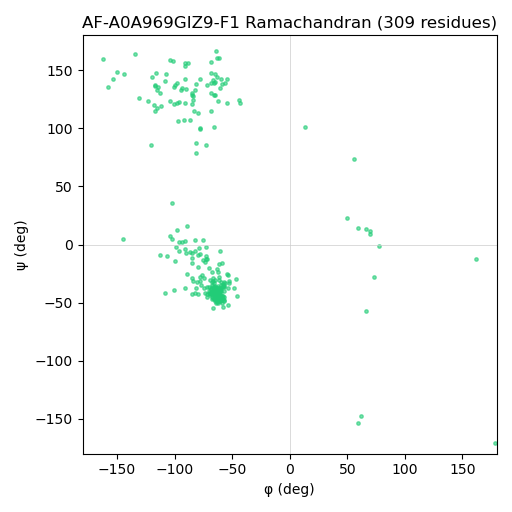
ATOM 1572 C C . LYS A 1 217 ? 0.681 -0.667 12.243 1.00 66.94 217 LYS A C 1
ATOM 1574 O O . LYS A 1 217 ? 1.237 -0.874 11.165 1.00 66.94 217 LYS A O 1
ATOM 1579 N N . PRO A 1 218 ? 1.276 -1.000 13.405 1.00 59.41 218 PRO A N 1
ATOM 1580 C CA . PRO A 1 218 ? 2.550 -1.711 13.437 1.00 59.41 218 PRO A CA 1
ATOM 1581 C C . PRO A 1 218 ? 2.367 -3.127 12.885 1.00 59.41 218 PRO A C 1
ATOM 1583 O O . PRO A 1 218 ? 1.370 -3.790 13.191 1.00 59.41 218 PRO A O 1
ATOM 1586 N N . LEU A 1 219 ? 3.344 -3.633 12.130 1.00 53.66 219 LEU A N 1
ATOM 1587 C CA . LEU A 1 219 ? 3.250 -4.941 11.471 1.00 53.66 219 LEU A CA 1
ATOM 1588 C C . LEU A 1 219 ? 2.875 -6.109 12.387 1.00 53.66 219 LEU A C 1
ATOM 1590 O O . LEU A 1 219 ? 2.200 -7.037 11.949 1.00 53.66 219 LEU A O 1
ATOM 1594 N N . ASN A 1 220 ? 3.304 -6.065 13.647 1.00 55.97 220 ASN A N 1
ATOM 1595 C CA . ASN A 1 220 ? 3.134 -7.166 14.589 1.00 55.97 220 ASN A CA 1
ATOM 1596 C C . ASN A 1 220 ? 1.814 -7.100 15.380 1.00 55.97 220 ASN A C 1
ATOM 1598 O O . ASN A 1 220 ? 1.674 -7.721 16.430 1.00 55.97 220 ASN A O 1
ATOM 1602 N N . THR A 1 221 ? 0.846 -6.297 14.929 1.00 58.28 221 THR A N 1
ATOM 1603 C CA . THR A 1 221 ? -0.430 -6.137 15.639 1.00 58.28 221 THR A CA 1
ATOM 1604 C C . THR A 1 221 ? -1.549 -6.962 15.011 1.00 58.28 221 THR A C 1
ATOM 1606 O O . THR A 1 221 ? -1.750 -7.005 13.793 1.00 58.28 221 THR A O 1
ATOM 1609 N N . ASN A 1 222 ? -2.320 -7.624 15.867 1.00 69.94 222 ASN A N 1
ATOM 1610 C CA . ASN A 1 222 ? -3.485 -8.398 15.468 1.00 69.94 222 ASN A CA 1
ATOM 1611 C C . ASN A 1 222 ? -4.695 -7.462 15.287 1.00 69.94 222 ASN A C 1
ATOM 1613 O O . ASN A 1 222 ? -4.971 -6.634 16.155 1.00 69.94 222 ASN A O 1
ATOM 1617 N N . GLY A 1 223 ? -5.430 -7.599 14.177 1.00 74.12 223 GLY A N 1
ATOM 1618 C CA . GLY A 1 223 ? -6.670 -6.845 13.951 1.00 74.12 223 GLY A CA 1
ATOM 1619 C C . GLY A 1 223 ? -7.705 -7.079 15.056 1.00 74.12 223 GLY A C 1
ATOM 1620 O O . GLY A 1 223 ? -8.369 -6.137 15.477 1.00 74.12 223 GLY A O 1
ATOM 1621 N N . LEU A 1 224 ? -7.746 -8.296 15.608 1.00 82.00 224 LEU A N 1
ATOM 1622 C CA . LEU A 1 224 ? -8.609 -8.665 16.728 1.00 82.00 224 LEU A CA 1
ATOM 1623 C C . LEU A 1 224 ? -8.334 -7.829 17.984 1.00 82.00 224 LEU A C 1
ATOM 1625 O O . LEU A 1 224 ? -9.268 -7.460 18.689 1.00 82.00 224 LEU A O 1
ATOM 1629 N N . LYS A 1 225 ? -7.060 -7.511 18.261 1.00 82.88 225 LYS A N 1
ATOM 1630 C CA . LYS A 1 225 ? -6.689 -6.682 19.415 1.00 82.88 225 LYS A CA 1
ATOM 1631 C C . LYS A 1 225 ? -7.298 -5.288 19.276 1.00 82.88 225 LYS A C 1
ATOM 1633 O O . LYS A 1 225 ? -8.006 -4.865 20.170 1.00 82.88 225 LYS A O 1
ATOM 1638 N N . ARG A 1 226 ? -7.146 -4.647 18.112 1.00 82.06 226 ARG A N 1
ATOM 1639 C CA . ARG A 1 226 ? -7.704 -3.304 17.868 1.00 82.06 226 ARG A CA 1
ATOM 1640 C C . ARG A 1 226 ? -9.228 -3.279 17.907 1.00 82.06 226 ARG A C 1
ATOM 1642 O O . ARG A 1 226 ? -9.803 -2.324 18.406 1.00 82.06 226 ARG A O 1
ATOM 1649 N N . MET A 1 227 ? -9.886 -4.321 17.400 1.00 88.62 227 MET A N 1
ATOM 1650 C CA . MET A 1 227 ? -11.342 -4.421 17.517 1.00 88.62 227 MET A CA 1
ATOM 1651 C C . MET A 1 227 ? -11.789 -4.531 18.981 1.00 88.62 227 MET A C 1
ATOM 1653 O O . MET A 1 227 ? -12.796 -3.941 19.358 1.00 88.62 227 MET A O 1
ATOM 1657 N N . ARG A 1 228 ? -11.034 -5.254 19.820 1.00 89.31 228 ARG A N 1
ATOM 1658 C CA . ARG A 1 228 ? -11.287 -5.309 21.266 1.00 89.31 228 ARG A CA 1
ATOM 1659 C C . ARG A 1 228 ? -10.968 -3.993 21.963 1.00 89.31 228 ARG A C 1
ATOM 1661 O O . ARG A 1 228 ? -11.752 -3.601 22.815 1.00 89.31 228 ARG A O 1
ATOM 1668 N N . ASP A 1 229 ? -9.883 -3.321 21.588 1.00 88.38 229 ASP A N 1
ATOM 1669 C CA . ASP A 1 229 ? -9.527 -1.997 22.109 1.00 88.38 229 ASP A CA 1
ATOM 1670 C C . ASP A 1 229 ? -10.638 -0.983 21.777 1.00 88.38 229 ASP A C 1
ATOM 1672 O O . ASP A 1 229 ? -11.041 -0.211 22.639 1.00 88.38 229 ASP A O 1
ATOM 1676 N N . PHE A 1 230 ? -11.214 -1.050 20.567 1.00 90.75 230 PHE A N 1
ATOM 1677 C CA . PHE A 1 230 ? -12.397 -0.270 20.187 1.00 90.75 230 PHE A CA 1
ATOM 1678 C C . PHE A 1 230 ? -13.611 -0.596 21.066 1.00 90.75 230 PHE A C 1
ATOM 1680 O O . PHE A 1 230 ? -14.231 0.311 21.606 1.00 90.75 230 PHE A O 1
ATOM 1687 N N . CYS A 1 231 ? -13.934 -1.877 21.271 1.00 92.56 231 CYS A N 1
ATOM 1688 C CA . CYS A 1 231 ? -15.037 -2.245 22.165 1.00 92.56 231 CYS A CA 1
ATOM 1689 C C . CYS A 1 231 ? -14.781 -1.754 23.599 1.00 92.56 231 CYS A C 1
ATOM 1691 O O . CYS A 1 231 ? -15.683 -1.256 24.260 1.00 92.56 231 CYS A O 1
ATOM 1693 N N . GLN A 1 232 ? -13.541 -1.858 24.079 1.00 91.12 232 GLN A N 1
ATOM 1694 C CA . GLN A 1 232 ? -13.156 -1.356 25.391 1.00 91.12 232 GLN A CA 1
ATOM 1695 C C . GLN A 1 232 ? -13.327 0.158 25.486 1.00 91.12 232 GLN A C 1
ATOM 1697 O O . GLN A 1 232 ? -13.804 0.622 26.515 1.00 91.12 232 GLN A O 1
ATOM 1702 N N . PHE A 1 233 ? -12.988 0.897 24.428 1.00 90.75 233 PHE A N 1
ATOM 1703 C CA . PHE A 1 233 ? -13.221 2.334 24.329 1.00 90.75 233 PHE A CA 1
ATOM 1704 C C . PHE A 1 233 ? -14.718 2.682 24.386 1.00 90.75 233 PHE A C 1
ATOM 1706 O O . PHE A 1 233 ? -15.096 3.524 25.196 1.00 90.75 233 PHE A O 1
ATOM 1713 N N . VAL A 1 234 ? -15.571 1.988 23.622 1.00 92.00 234 VAL A N 1
ATOM 1714 C CA . VAL A 1 234 ? -17.036 2.208 23.615 1.00 92.00 234 VAL A CA 1
ATOM 1715 C C . VAL A 1 234 ? -17.647 2.031 25.008 1.00 92.00 234 VAL A C 1
ATOM 1717 O O . VAL A 1 234 ? -18.557 2.754 25.380 1.00 92.00 234 VAL A O 1
ATOM 1720 N N . PHE A 1 235 ? -17.129 1.095 25.808 1.00 91.06 235 PHE A N 1
ATOM 1721 C CA . PHE A 1 235 ? -17.580 0.880 27.190 1.00 91.06 235 PHE A CA 1
ATOM 1722 C C . PHE A 1 235 ? -16.697 1.563 28.247 1.00 91.06 235 PHE A C 1
ATOM 1724 O O . PHE A 1 235 ? -16.774 1.207 29.429 1.00 91.06 235 PHE A O 1
ATOM 1731 N N . SER A 1 236 ? -15.803 2.465 27.841 1.00 89.19 236 SER A N 1
ATOM 1732 C CA . SER A 1 236 ? -14.934 3.205 28.757 1.00 89.19 236 SER A CA 1
ATOM 1733 C C . SER A 1 236 ? -15.591 4.517 29.189 1.00 89.19 236 SER A C 1
ATOM 1735 O O . SER A 1 236 ? -16.386 5.071 28.435 1.00 89.19 236 SER A O 1
ATOM 1737 N N . PRO A 1 237 ? -15.210 5.084 30.348 1.00 85.38 237 PRO A N 1
ATOM 1738 C CA . PRO A 1 237 ? -15.683 6.407 30.762 1.00 85.38 237 PRO A CA 1
ATOM 1739 C C . PRO A 1 237 ? -15.332 7.528 29.770 1.00 85.38 237 PRO A C 1
ATOM 1741 O O . PRO A 1 237 ? -15.894 8.613 29.857 1.00 85.38 237 PRO A O 1
ATOM 1744 N N . SER A 1 238 ? -14.390 7.285 28.850 1.00 83.00 238 SER A N 1
ATOM 1745 C CA . SER A 1 238 ? -13.984 8.233 27.811 1.00 83.00 238 SER A CA 1
ATOM 1746 C C . SER A 1 238 ? -15.014 8.395 26.688 1.00 83.00 238 SER A C 1
ATOM 1748 O O . SER A 1 238 ? -14.893 9.345 25.926 1.00 83.00 238 SER A O 1
ATOM 1750 N N . CYS A 1 239 ? -15.995 7.492 26.573 1.00 85.88 239 CYS A N 1
ATOM 1751 C CA . CYS A 1 239 ? -17.096 7.576 25.613 1.00 85.88 239 CYS A CA 1
ATOM 1752 C C . CYS A 1 239 ? -18.423 7.602 26.393 1.00 85.88 239 CYS A C 1
ATOM 1754 O O . CYS A 1 239 ? -18.987 6.544 26.680 1.00 85.88 239 CYS A O 1
ATOM 1756 N N . PRO A 1 240 ? -18.891 8.783 26.839 1.00 84.12 240 PRO A N 1
ATOM 1757 C CA . PRO A 1 240 ? -20.150 8.900 27.574 1.00 84.12 240 PRO A CA 1
ATOM 1758 C C . PRO A 1 240 ? -21.393 8.709 26.687 1.00 84.12 240 PRO A C 1
ATOM 1760 O O . PRO A 1 240 ? -22.507 8.598 27.202 1.00 84.12 240 PRO A O 1
ATOM 1763 N N . GLU A 1 241 ? -21.233 8.713 25.365 1.00 88.06 241 GLU A N 1
ATOM 1764 C CA . GLU A 1 241 ? -22.325 8.658 24.404 1.00 88.06 241 GLU A CA 1
ATOM 1765 C C . GLU A 1 241 ? -22.986 7.275 24.348 1.00 88.06 241 GLU A C 1
ATOM 1767 O O . GLU A 1 241 ? -22.332 6.238 24.283 1.00 88.06 241 GLU A O 1
ATOM 1772 N N . GLN A 1 242 ? -24.320 7.260 24.286 1.00 86.31 242 GLN A N 1
ATOM 1773 C CA . GLN A 1 242 ? -25.087 6.020 24.107 1.00 86.31 242 GLN A CA 1
ATOM 1774 C C . GLN A 1 242 ? -25.084 5.524 22.655 1.00 86.31 242 GLN A C 1
ATOM 1776 O O . GLN A 1 242 ? -25.211 4.327 22.408 1.00 86.31 242 GLN A O 1
ATOM 1781 N N . TYR A 1 243 ? -24.940 6.442 21.695 1.00 91.31 243 TYR A N 1
ATOM 1782 C CA . TYR A 1 243 ? -24.944 6.145 20.267 1.00 91.31 243 TYR A CA 1
ATOM 1783 C C . TYR A 1 243 ? -23.603 6.536 19.661 1.00 91.31 243 TYR A C 1
ATOM 1785 O O . TYR A 1 243 ? -23.221 7.705 19.680 1.00 91.31 243 TYR A O 1
ATOM 1793 N N . VAL A 1 244 ? -22.908 5.555 19.089 1.00 92.75 244 VAL A N 1
ATOM 1794 C CA . VAL A 1 244 ? -21.605 5.747 18.449 1.00 92.75 244 VAL A CA 1
ATOM 1795 C C . VAL A 1 244 ? -21.739 5.447 16.963 1.00 92.75 244 VAL A C 1
ATOM 1797 O O . VAL A 1 244 ? -22.036 4.319 16.569 1.00 92.75 244 VAL A O 1
ATOM 1800 N N . VAL A 1 245 ? -21.502 6.455 16.125 1.00 92.94 245 VAL A N 1
ATOM 1801 C CA . VAL A 1 245 ? -21.474 6.288 14.668 1.00 92.94 245 VAL A CA 1
ATOM 1802 C C . VAL A 1 245 ? -20.049 5.966 14.240 1.00 92.94 245 VAL A C 1
ATOM 1804 O O . VAL A 1 245 ? -19.123 6.735 14.488 1.00 92.94 245 VAL A O 1
ATOM 1807 N N . VAL A 1 246 ? -19.867 4.824 13.578 1.00 91.69 246 VAL A N 1
ATOM 1808 C CA . VAL A 1 246 ? -18.551 4.360 13.129 1.00 91.69 246 VAL A CA 1
ATOM 1809 C C . VAL A 1 246 ? -18.486 4.405 11.609 1.00 91.69 246 VAL A C 1
ATOM 1811 O O . VAL A 1 246 ? -19.232 3.707 10.926 1.00 91.69 246 VAL A O 1
ATOM 1814 N N . GLY A 1 247 ? -17.558 5.198 11.076 1.00 90.75 247 GLY A N 1
ATOM 1815 C CA . GLY A 1 247 ? -17.193 5.198 9.660 1.00 90.75 247 GLY A CA 1
ATOM 1816 C C . GLY A 1 247 ? -15.938 4.364 9.423 1.00 90.75 247 GLY A C 1
ATOM 1817 O O . GLY A 1 247 ? -14.990 4.415 10.204 1.00 90.75 247 GLY A O 1
ATOM 1818 N N . GLY A 1 248 ? -15.903 3.579 8.348 1.00 87.00 248 GLY A N 1
ATOM 1819 C CA . GLY A 1 248 ? -14.741 2.744 8.072 1.00 87.00 248 GLY A CA 1
ATOM 1820 C C . GLY A 1 248 ? -14.872 1.878 6.830 1.00 87.00 248 GLY A C 1
ATOM 1821 O O . GLY A 1 248 ? -15.802 2.000 6.036 1.00 87.00 248 GLY A O 1
ATOM 1822 N N . HIS A 1 249 ? -13.912 0.972 6.661 1.00 85.19 249 HIS A N 1
ATOM 1823 C CA . HIS A 1 249 ? -13.869 0.103 5.494 1.00 85.19 249 HIS A CA 1
ATOM 1824 C C . HIS A 1 249 ? -14.806 -1.099 5.656 1.00 85.19 249 HIS A C 1
ATOM 1826 O O . HIS A 1 249 ? -14.797 -1.787 6.678 1.00 85.19 249 HIS A O 1
ATOM 1832 N N . SER A 1 250 ? -15.516 -1.449 4.584 1.00 83.31 250 SER A N 1
ATOM 1833 C CA . SER A 1 250 ? -16.446 -2.589 4.537 1.00 83.31 250 SER A CA 1
ATOM 1834 C C . SER A 1 250 ? -15.842 -3.939 4.966 1.00 83.31 250 SER A C 1
ATOM 1836 O O . SER A 1 250 ? -16.558 -4.812 5.459 1.00 83.31 250 SER A O 1
ATOM 1838 N N . ILE A 1 251 ? -14.521 -4.127 4.825 1.00 82.81 251 ILE A N 1
ATOM 1839 C CA . ILE A 1 251 ? -13.838 -5.353 5.254 1.00 82.81 251 ILE A CA 1
ATOM 1840 C C . ILE A 1 251 ? -13.641 -5.405 6.768 1.00 82.81 251 ILE A C 1
ATOM 1842 O O . ILE A 1 251 ? -13.762 -6.477 7.352 1.00 82.81 251 ILE A O 1
ATOM 1846 N N . TRP A 1 252 ? -13.395 -4.253 7.400 1.00 87.56 252 TRP A N 1
ATOM 1847 C CA . TRP A 1 252 ? -13.282 -4.158 8.849 1.00 87.56 252 TRP A CA 1
ATOM 1848 C C . TRP A 1 252 ? -14.621 -4.499 9.497 1.00 87.56 252 TRP A C 1
ATOM 1850 O O . TRP A 1 252 ? -14.656 -5.361 10.369 1.00 87.56 252 TRP A O 1
ATOM 1860 N N . PHE A 1 253 ? -15.725 -3.931 8.994 1.00 91.00 253 PHE A N 1
ATOM 1861 C CA . PHE A 1 253 ? -17.067 -4.241 9.494 1.00 91.00 253 PHE A CA 1
ATOM 1862 C C . PHE A 1 253 ? -17.421 -5.716 9.321 1.00 91.00 253 PHE A C 1
ATOM 1864 O O . PHE A 1 253 ? -17.852 -6.349 10.279 1.00 91.00 253 PHE A O 1
ATOM 1871 N N . ARG A 1 254 ? -17.162 -6.314 8.150 1.00 89.56 254 ARG A N 1
ATOM 1872 C CA . ARG A 1 254 ? -17.374 -7.758 7.962 1.00 89.56 254 ARG A CA 1
ATOM 1873 C C . ARG A 1 254 ? -16.580 -8.586 8.979 1.00 89.56 254 ARG A C 1
ATOM 1875 O O . ARG A 1 254 ? -17.128 -9.514 9.566 1.00 89.56 254 ARG A O 1
ATOM 1882 N N . SER A 1 255 ? -15.305 -8.266 9.207 1.00 89.19 255 SER A N 1
ATOM 1883 C CA . SER A 1 255 ? -14.497 -8.959 10.219 1.00 89.19 255 SER A CA 1
ATOM 1884 C C . SER A 1 255 ? -15.003 -8.716 11.644 1.00 89.19 255 SER A C 1
ATOM 1886 O O . SER A 1 255 ? -14.933 -9.625 12.469 1.00 89.19 255 SER A O 1
ATOM 1888 N N . PHE A 1 256 ? -15.551 -7.534 11.927 1.00 92.31 256 PHE A N 1
ATOM 1889 C CA . PHE A 1 256 ? -16.188 -7.210 13.200 1.00 92.31 256 PHE A CA 1
ATOM 1890 C C . PHE A 1 256 ? -17.427 -8.092 13.432 1.00 92.31 256 PHE A C 1
ATOM 1892 O O . PHE A 1 256 ? -17.493 -8.790 14.441 1.00 92.31 256 PHE A O 1
ATOM 1899 N N . PHE A 1 257 ? -18.334 -8.194 12.453 1.00 92.44 257 PHE A N 1
ATOM 1900 C CA . PHE A 1 257 ? -19.481 -9.112 12.503 1.00 92.44 257 PHE A CA 1
ATOM 1901 C C . PHE A 1 257 ? -19.056 -10.574 12.667 1.00 92.44 257 PHE A C 1
ATOM 1903 O O . PHE A 1 257 ? -19.611 -11.288 13.494 1.00 92.44 257 PHE A O 1
ATOM 1910 N N . GLN A 1 258 ? -18.044 -11.030 11.923 1.00 90.62 258 GLN A N 1
ATOM 1911 C CA . GLN A 1 258 ? -17.507 -12.391 12.065 1.00 90.62 258 GLN A CA 1
ATOM 1912 C C . GLN A 1 258 ? -16.962 -12.678 13.469 1.00 90.62 258 GLN A C 1
ATOM 1914 O O . GLN A 1 258 ? -17.018 -13.819 13.917 1.00 90.62 258 GLN A O 1
ATOM 1919 N N . THR A 1 259 ? -16.421 -11.659 14.135 1.00 90.81 259 THR A N 1
ATOM 1920 C CA . THR A 1 259 ? -15.763 -11.794 15.436 1.00 90.81 259 THR A CA 1
ATOM 1921 C C . THR A 1 259 ? -16.749 -11.730 16.598 1.00 90.81 259 THR A C 1
ATOM 1923 O O . THR A 1 259 ? -16.599 -12.491 17.551 1.00 90.81 259 THR A O 1
ATOM 1926 N N . PHE A 1 260 ? -17.718 -10.811 16.546 1.00 92.88 260 PHE A N 1
ATOM 1927 C CA . PHE A 1 260 ? -18.571 -10.488 17.694 1.00 92.88 260 PHE A CA 1
ATOM 1928 C C . PHE A 1 260 ? -20.005 -11.007 17.591 1.00 92.88 260 PHE A C 1
ATOM 1930 O O . PHE A 1 260 ? -20.708 -10.969 18.595 1.00 92.88 260 PHE A O 1
ATOM 1937 N N . LEU A 1 261 ? -20.453 -11.521 16.442 1.00 92.31 261 LEU A N 1
ATOM 1938 C CA . LEU A 1 261 ? -21.714 -12.266 16.403 1.00 92.31 261 LEU A CA 1
ATOM 1939 C C . LEU A 1 261 ? -21.524 -13.702 16.942 1.00 92.31 261 LEU A C 1
ATOM 1941 O O . LEU A 1 261 ? -20.516 -14.341 16.620 1.00 92.31 261 LEU A O 1
ATOM 1945 N N . PRO A 1 262 ? -22.502 -14.261 17.681 1.00 88.38 262 PRO A N 1
ATOM 1946 C CA . PRO A 1 262 ? -22.433 -15.602 18.270 1.00 88.38 262 PRO A CA 1
ATOM 1947 C C . PRO A 1 262 ? -22.134 -16.691 17.243 1.00 88.38 262 PRO A C 1
ATOM 1949 O O . PRO A 1 262 ? -22.657 -16.653 16.136 1.00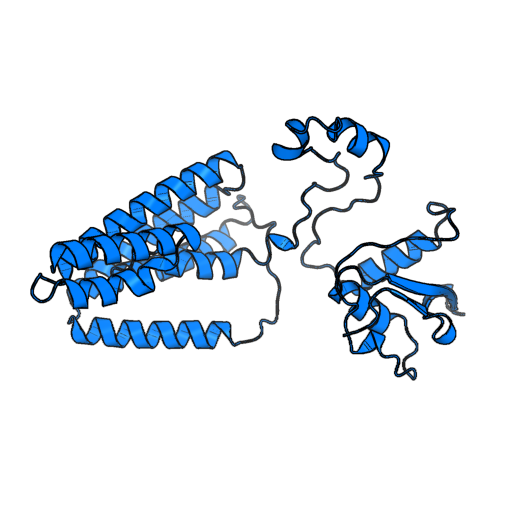 88.38 262 PRO A O 1
ATOM 1952 N N . TYR A 1 263 ? -21.337 -17.703 17.591 1.00 81.50 263 TYR A N 1
ATOM 1953 C CA . TYR A 1 263 ? -20.849 -18.705 16.628 1.00 81.50 263 TYR A CA 1
ATOM 1954 C C . TYR A 1 263 ? -21.967 -19.447 15.869 1.00 81.50 263 TYR A C 1
ATOM 1956 O O . TYR A 1 263 ? -21.819 -19.694 14.675 1.00 81.50 263 TYR A O 1
ATOM 1964 N N . GLY A 1 264 ? -23.087 -19.744 16.538 1.00 78.94 264 GLY A N 1
ATOM 1965 C CA . GLY A 1 264 ? -24.243 -20.439 15.954 1.00 78.94 264 GLY A CA 1
ATOM 1966 C C . GLY A 1 264 ? -25.147 -19.573 15.071 1.00 78.94 264 GLY A C 1
ATOM 1967 O O . GLY A 1 264 ? -26.029 -20.102 14.405 1.00 78.94 264 GLY A O 1
ATOM 1968 N N . ASP A 1 265 ? -24.929 -18.260 15.040 1.00 83.81 265 ASP A N 1
ATOM 1969 C CA . ASP A 1 265 ? -25.735 -17.345 14.240 1.00 83.81 265 ASP A CA 1
ATOM 1970 C C . ASP A 1 265 ? -25.217 -17.263 12.791 1.00 83.81 265 ASP A C 1
ATOM 1972 O O . ASP A 1 265 ? -24.026 -17.036 12.548 1.00 83.81 265 ASP A O 1
ATOM 1976 N N . ASN A 1 266 ? -26.105 -17.440 11.812 1.00 83.56 266 ASN A N 1
ATOM 1977 C CA . ASN A 1 266 ? -25.785 -17.437 10.380 1.00 83.56 266 ASN A CA 1
ATOM 1978 C C . ASN A 1 266 ? -26.177 -16.111 9.706 1.00 83.56 266 ASN A C 1
ATOM 1980 O O . ASN A 1 266 ? -26.614 -16.089 8.554 1.00 83.56 266 ASN A O 1
ATOM 1984 N N . HIS A 1 267 ? -26.020 -15.000 10.424 1.00 88.75 267 HIS A N 1
ATOM 1985 C CA . HIS A 1 267 ? -26.340 -13.675 9.913 1.00 88.75 267 HIS A CA 1
ATOM 1986 C C . HIS A 1 267 ? -25.523 -13.300 8.661 1.00 88.75 267 HIS A C 1
ATOM 1988 O O . HIS A 1 267 ? -24.321 -13.577 8.544 1.00 88.75 267 HIS A O 1
ATOM 1994 N N . VAL A 1 268 ? -26.174 -12.598 7.727 1.00 87.81 268 VAL A N 1
ATOM 1995 C CA . VAL A 1 268 ? -25.619 -12.209 6.418 1.00 87.81 268 VAL A CA 1
ATOM 1996 C C . VAL A 1 268 ? -24.327 -11.393 6.558 1.00 87.81 268 VAL A C 1
ATOM 1998 O O . VAL A 1 268 ? -23.378 -11.602 5.796 1.00 87.81 268 VAL A O 1
ATOM 2001 N N . GLY A 1 269 ? -24.239 -10.543 7.585 1.00 84.44 269 GLY A N 1
ATOM 2002 C CA . GLY A 1 269 ? -23.070 -9.703 7.881 1.00 84.44 269 GLY A CA 1
ATOM 2003 C C . GLY A 1 269 ? -21.770 -10.461 8.181 1.00 84.44 269 GLY A C 1
ATOM 2004 O O . GLY A 1 269 ? -20.689 -9.891 8.057 1.00 84.44 269 GLY A O 1
ATOM 2005 N N . LYS A 1 270 ? -21.827 -11.765 8.497 1.00 86.88 270 LYS A N 1
ATOM 2006 C CA . LYS A 1 270 ? -20.617 -12.601 8.626 1.00 86.88 270 LYS A CA 1
ATOM 2007 C C . LYS A 1 270 ? -20.009 -12.987 7.278 1.00 86.88 270 LYS A C 1
ATOM 2009 O O . LYS A 1 270 ? -18.821 -13.306 7.190 1.00 86.88 270 LYS A O 1
ATOM 2014 N N . LYS A 1 271 ? -20.819 -13.029 6.222 1.00 86.00 271 LYS A N 1
ATOM 2015 C CA . LYS A 1 271 ? -20.425 -13.549 4.903 1.00 86.00 271 LYS A CA 1
ATOM 2016 C C . LYS A 1 271 ? -20.268 -12.434 3.880 1.00 86.00 271 LYS A C 1
ATOM 2018 O O . LYS A 1 271 ? -19.307 -12.449 3.110 1.00 86.00 271 LYS A O 1
ATOM 2023 N N . LYS A 1 272 ? -21.184 -11.471 3.898 1.00 87.94 272 LYS A N 1
ATOM 2024 C CA . LYS A 1 272 ? -21.266 -10.368 2.942 1.00 87.94 272 LYS A CA 1
ATOM 2025 C C . LYS A 1 272 ? -20.695 -9.077 3.521 1.00 87.94 272 LYS A C 1
ATOM 2027 O O . LYS A 1 272 ? -20.546 -8.944 4.734 1.00 87.94 272 LYS A O 1
ATOM 2032 N N . LYS A 1 273 ? -20.302 -8.154 2.645 1.00 87.81 273 LYS A N 1
ATOM 2033 C CA . LYS A 1 273 ? -19.811 -6.828 3.039 1.00 87.81 273 LYS A CA 1
ATOM 2034 C C . LYS A 1 273 ? -20.990 -5.859 3.078 1.00 87.81 273 LYS A C 1
ATOM 2036 O O . LYS A 1 273 ? -21.969 -6.058 2.370 1.00 87.81 273 LYS A O 1
ATOM 2041 N N . ILE A 1 274 ? -20.894 -4.806 3.883 1.00 89.00 274 ILE A N 1
ATOM 2042 C CA . ILE A 1 274 ? -21.826 -3.677 3.761 1.00 89.00 274 ILE A CA 1
ATOM 2043 C C . ILE A 1 274 ? -21.526 -2.974 2.432 1.00 89.00 274 ILE A C 1
ATOM 2045 O O . ILE A 1 274 ? -20.351 -2.841 2.063 1.00 89.00 274 ILE A O 1
ATOM 2049 N N . VAL A 1 275 ? -22.567 -2.560 1.708 1.00 89.69 275 VAL A N 1
ATOM 2050 C CA . VAL A 1 275 ? -22.398 -1.756 0.489 1.00 89.69 275 VAL A CA 1
ATOM 2051 C C . VAL A 1 275 ? -21.753 -0.404 0.802 1.00 89.69 275 VAL A C 1
ATOM 2053 O O . VAL A 1 275 ? -21.778 0.079 1.935 1.00 89.69 275 VAL A O 1
ATOM 2056 N N . ASN A 1 276 ? -21.179 0.243 -0.209 1.00 87.50 276 ASN A N 1
ATOM 2057 C CA . ASN A 1 276 ? -20.608 1.575 -0.027 1.00 87.50 276 ASN A CA 1
ATOM 2058 C C . ASN A 1 276 ? -21.689 2.568 0.418 1.00 87.50 276 ASN A C 1
ATOM 2060 O O . ASN A 1 276 ? -22.788 2.578 -0.132 1.00 87.50 276 ASN A O 1
ATOM 2064 N N . CYS A 1 277 ? -21.358 3.381 1.424 1.00 87.88 277 CYS A N 1
ATOM 2065 C CA . CYS A 1 277 ? -22.284 4.303 2.091 1.00 87.88 277 CYS A CA 1
ATOM 2066 C C . CYS A 1 277 ? -23.510 3.628 2.739 1.00 87.88 277 CYS A C 1
ATOM 2068 O O . CYS A 1 277 ? -24.456 4.321 3.097 1.00 87.88 277 CYS A O 1
ATOM 2070 N N . GLY A 1 278 ? -23.508 2.300 2.901 1.00 89.75 278 GLY A N 1
ATOM 2071 C CA . GLY A 1 278 ? -24.536 1.591 3.653 1.00 89.75 278 GLY A CA 1
ATOM 2072 C C . GLY A 1 278 ? -24.464 1.907 5.147 1.00 89.75 278 GLY A C 1
ATOM 2073 O O . GLY A 1 278 ? -23.383 2.118 5.698 1.00 89.75 278 GLY A O 1
ATOM 2074 N N . VAL A 1 279 ? -25.623 1.912 5.801 1.00 92.75 279 VAL A N 1
ATOM 2075 C CA . VAL A 1 279 ? -25.791 2.187 7.228 1.00 92.75 279 VAL A CA 1
ATOM 2076 C C . VAL A 1 279 ? -26.487 0.993 7.871 1.00 92.75 279 VAL A C 1
ATOM 2078 O O . VAL A 1 279 ? -27.570 0.586 7.451 1.00 92.75 279 VAL A O 1
ATOM 2081 N N . VAL A 1 280 ? -25.847 0.425 8.890 1.00 93.62 280 VAL A N 1
ATOM 2082 C CA . VAL A 1 280 ? -26.357 -0.711 9.664 1.00 93.62 280 VAL A CA 1
ATOM 2083 C C . VAL A 1 280 ? -26.234 -0.359 11.140 1.00 93.62 280 VAL A C 1
ATOM 2085 O O . VAL A 1 280 ? -25.145 -0.001 11.590 1.00 93.62 280 VAL A O 1
ATOM 2088 N N . ALA A 1 281 ? -27.337 -0.456 11.875 1.00 94.44 281 ALA A N 1
ATOM 2089 C CA . ALA A 1 281 ? -27.363 -0.300 13.321 1.00 94.44 281 ALA A CA 1
ATOM 2090 C C . ALA A 1 281 ? -27.176 -1.657 14.001 1.00 94.44 281 ALA A C 1
ATOM 2092 O O . ALA A 1 281 ? -27.645 -2.685 13.512 1.00 94.44 281 ALA A O 1
ATOM 2093 N N . ILE A 1 282 ? -26.443 -1.650 15.113 1.00 94.56 282 ILE A N 1
ATOM 2094 C CA . ILE A 1 282 ? -26.194 -2.824 15.949 1.00 94.56 282 ILE A CA 1
ATOM 2095 C C . ILE A 1 282 ? -26.152 -2.407 17.416 1.00 94.56 282 ILE A C 1
ATOM 2097 O O . ILE A 1 282 ? -25.642 -1.336 17.747 1.00 94.56 282 ILE A O 1
ATOM 2101 N N . THR A 1 283 ? -26.602 -3.288 18.303 1.00 94.62 283 THR A N 1
ATOM 2102 C CA . THR A 1 283 ? -26.402 -3.160 19.746 1.00 94.62 283 THR A CA 1
ATOM 2103 C C . THR A 1 283 ? -25.215 -4.016 20.170 1.00 94.62 283 THR A C 1
ATOM 2105 O O . THR A 1 283 ? -25.176 -5.232 19.960 1.00 94.62 283 THR A O 1
ATOM 2108 N N . LEU A 1 284 ? -24.220 -3.366 20.774 1.00 93.94 284 LEU A N 1
ATOM 2109 C CA . LEU A 1 284 ? -23.055 -4.029 21.349 1.00 93.94 284 LEU A CA 1
ATOM 2110 C C . LEU A 1 284 ? -23.308 -4.304 22.836 1.00 93.94 284 LEU A C 1
ATOM 2112 O O . LEU A 1 284 ? -23.754 -3.429 23.571 1.00 93.94 284 LEU A O 1
ATOM 2116 N N . ILE A 1 285 ? -22.981 -5.511 23.290 1.00 92.69 285 ILE A N 1
ATOM 2117 C CA . ILE A 1 285 ? -23.148 -5.976 24.668 1.00 92.69 285 ILE A CA 1
ATOM 2118 C C . ILE A 1 285 ? -21.774 -6.289 25.262 1.00 92.69 285 ILE A C 1
ATOM 2120 O O . ILE A 1 285 ? -20.937 -6.943 24.631 1.00 92.69 285 ILE A O 1
ATOM 2124 N N . LYS A 1 286 ? -21.554 -5.863 26.509 1.00 92.38 286 LYS A N 1
ATOM 2125 C CA . LYS A 1 286 ? -20.400 -6.242 27.330 1.00 92.38 286 LYS A CA 1
ATOM 2126 C C . LYS A 1 286 ? -20.833 -7.266 28.375 1.00 92.38 286 LYS A C 1
ATOM 2128 O O . LYS A 1 286 ? -21.706 -6.992 29.189 1.00 92.38 286 LYS A O 1
ATOM 2133 N N . ALA A 1 287 ? -20.185 -8.424 28.378 1.00 88.00 287 ALA A N 1
ATOM 2134 C CA . ALA A 1 287 ? -20.370 -9.471 29.373 1.00 88.00 287 ALA A CA 1
ATOM 2135 C C . ALA A 1 287 ? -19.062 -9.704 30.137 1.00 88.00 287 ALA A C 1
ATOM 2137 O O . ALA A 1 287 ? -17.985 -9.772 29.542 1.00 88.00 287 ALA A O 1
ATOM 2138 N N . THR A 1 288 ? -19.142 -9.870 31.452 1.00 88.25 288 THR A N 1
ATOM 2139 C CA . THR A 1 288 ? -17.979 -10.201 32.283 1.00 88.25 288 THR A CA 1
ATOM 2140 C C . THR A 1 288 ? -18.006 -11.691 32.581 1.00 88.25 288 THR A C 1
ATOM 2142 O O . THR A 1 288 ? -18.974 -12.195 33.146 1.00 88.25 288 THR A O 1
ATOM 2145 N N . ARG A 1 289 ? -16.960 -12.422 32.182 1.00 83.81 289 ARG A N 1
ATOM 2146 C CA . ARG A 1 289 ? -16.846 -13.843 32.536 1.00 83.81 289 ARG A CA 1
ATOM 2147 C C . ARG A 1 289 ? -16.608 -13.999 34.041 1.00 83.81 289 ARG A C 1
ATOM 2149 O O . ARG A 1 289 ? -16.002 -13.110 34.639 1.00 83.81 289 ARG A O 1
ATOM 2156 N N . PRO A 1 290 ? -16.934 -15.164 34.629 1.00 81.00 290 PRO A N 1
ATOM 2157 C CA . PRO A 1 290 ? -16.559 -15.488 36.009 1.00 81.00 290 PRO A CA 1
ATOM 2158 C C . PRO A 1 290 ? -15.051 -15.356 36.285 1.00 81.00 290 PRO A C 1
ATOM 2160 O O . PRO A 1 290 ? -14.647 -15.081 37.405 1.00 81.00 290 PRO A O 1
ATOM 2163 N N . SER A 1 291 ? -14.211 -15.484 35.251 1.00 77.25 291 SER A N 1
ATOM 2164 C CA . SER A 1 291 ? -12.759 -15.270 35.310 1.00 77.25 291 SER A CA 1
ATOM 2165 C C . SER A 1 291 ? -12.328 -13.793 35.368 1.00 77.25 291 SER A C 1
ATOM 2167 O O . SER A 1 291 ? -11.142 -13.505 35.244 1.00 77.25 291 SER A O 1
ATOM 2169 N N . GLY A 1 292 ? -13.269 -12.844 35.446 1.00 77.50 292 GLY A N 1
ATOM 2170 C CA . GLY A 1 292 ? -13.012 -11.398 35.450 1.00 77.50 292 GLY A CA 1
ATOM 2171 C C . GLY A 1 292 ? -12.696 -10.788 34.076 1.00 77.50 292 GLY A C 1
ATOM 2172 O O . GLY A 1 292 ? -12.518 -9.578 33.962 1.00 77.50 292 GLY A O 1
ATOM 2173 N N . GLN A 1 293 ? -12.644 -11.591 33.008 1.00 79.69 293 GLN A N 1
ATOM 2174 C CA . GLN A 1 293 ? -12.324 -11.097 31.667 1.00 79.69 293 GLN A CA 1
ATOM 2175 C C . GLN A 1 293 ? -13.569 -10.533 30.964 1.00 79.69 293 GLN A C 1
ATOM 2177 O O . GLN A 1 293 ? -14.563 -11.243 30.777 1.00 79.69 293 GLN A O 1
ATOM 2182 N N . ALA A 1 294 ? -13.492 -9.277 30.514 1.00 85.06 294 ALA A N 1
ATOM 2183 C CA . ALA A 1 294 ? -14.530 -8.659 29.690 1.00 85.06 294 ALA A CA 1
ATOM 2184 C C . ALA A 1 294 ? -14.583 -9.308 28.296 1.00 85.06 294 ALA A C 1
ATOM 2186 O O . ALA A 1 294 ? -13.568 -9.460 27.613 1.00 85.06 294 ALA A O 1
ATOM 2187 N N . THR A 1 295 ? -15.782 -9.694 27.878 1.00 88.88 295 THR A N 1
ATOM 2188 C CA . THR A 1 295 ? -16.112 -10.208 26.548 1.00 88.88 295 THR A CA 1
ATOM 2189 C C . THR A 1 295 ? -17.143 -9.279 25.916 1.00 88.88 295 THR A C 1
ATOM 2191 O O . THR A 1 295 ? -18.013 -8.756 26.607 1.00 88.88 295 THR A O 1
ATOM 2194 N N . TYR A 1 296 ? -17.048 -9.076 24.607 1.00 92.94 296 TYR A N 1
ATOM 2195 C CA . TYR A 1 296 ? -17.978 -8.245 23.847 1.00 92.94 296 TYR A CA 1
ATOM 2196 C C . TYR A 1 296 ? -18.726 -9.113 22.842 1.00 92.94 296 TYR A C 1
ATOM 2198 O O . TYR A 1 296 ? -18.163 -10.093 22.346 1.00 92.94 296 TYR A O 1
ATOM 2206 N N . MET A 1 297 ? -19.973 -8.764 22.554 1.00 93.25 297 MET A N 1
ATOM 2207 C CA . MET A 1 297 ? -20.821 -9.488 21.614 1.00 93.25 297 MET A CA 1
ATOM 2208 C C . MET A 1 297 ? -21.814 -8.528 20.964 1.00 93.25 297 MET A C 1
ATOM 2210 O O . MET A 1 297 ? -22.222 -7.556 21.589 1.00 93.25 297 MET A O 1
ATOM 2214 N N . ILE A 1 298 ? -22.198 -8.792 19.722 1.00 94.19 298 ILE A N 1
ATOM 2215 C CA . ILE A 1 298 ? -23.309 -8.103 19.060 1.00 94.19 298 ILE A CA 1
ATOM 2216 C C . ILE A 1 298 ? -24.579 -8.896 19.351 1.00 94.19 298 ILE A C 1
ATOM 2218 O O . ILE A 1 298 ? -24.565 -10.119 19.202 1.00 94.19 298 ILE A O 1
ATOM 2222 N N . ASP A 1 299 ? -25.658 -8.217 19.738 1.00 92.69 299 ASP A N 1
ATOM 2223 C CA . ASP A 1 299 ? -26.975 -8.847 19.814 1.00 92.69 299 ASP A CA 1
ATOM 2224 C C . ASP A 1 299 ? -27.472 -9.183 18.394 1.00 92.69 299 ASP A C 1
ATOM 2226 O O . ASP A 1 299 ? -27.701 -8.259 17.607 1.00 92.69 299 ASP A O 1
ATOM 2230 N N . PRO A 1 300 ? -27.647 -10.470 18.035 1.00 90.06 300 PRO A N 1
ATOM 2231 C CA . PRO A 1 300 ? -28.104 -10.865 16.703 1.00 90.06 300 PRO A CA 1
ATOM 2232 C C . PRO A 1 300 ? -29.442 -10.249 16.299 1.00 90.06 300 PRO A C 1
ATOM 2234 O O . PRO A 1 300 ? -29.656 -9.998 15.117 1.00 90.06 300 PRO A O 1
ATOM 2237 N N . GLN A 1 301 ? -30.337 -10.013 17.263 1.00 90.38 301 GLN A N 1
ATOM 2238 C CA . GLN A 1 301 ? -31.670 -9.472 16.989 1.00 90.38 301 GLN A CA 1
ATOM 2239 C C . GLN A 1 301 ? -31.650 -7.957 16.770 1.00 90.38 301 GLN A C 1
ATOM 2241 O O . GLN A 1 301 ? -32.559 -7.417 16.149 1.00 90.38 301 GLN A O 1
ATOM 2246 N N . SER A 1 302 ? -30.594 -7.281 17.227 1.00 92.38 302 SER A N 1
ATOM 2247 C CA . SER A 1 302 ? -30.432 -5.830 17.095 1.00 92.38 302 SER A CA 1
ATOM 2248 C C . SER A 1 302 ? -29.890 -5.371 15.740 1.00 92.38 302 SER A C 1
ATOM 2250 O O . SER A 1 302 ? -29.736 -4.171 15.522 1.00 92.38 302 SER A O 1
ATOM 2252 N N . VAL A 1 303 ? -29.517 -6.299 14.851 1.00 92.38 303 VAL A N 1
ATOM 2253 C CA . VAL A 1 303 ? -28.871 -5.941 13.585 1.00 92.38 303 VAL A CA 1
ATOM 2254 C C . VAL A 1 303 ? -29.917 -5.438 12.594 1.00 92.38 303 VAL A C 1
ATOM 2256 O O . VAL A 1 303 ? -30.597 -6.223 11.936 1.00 92.38 303 VAL A O 1
ATOM 2259 N N . GLU A 1 304 ? -30.008 -4.120 12.453 1.00 93.56 304 GLU A N 1
ATOM 2260 C CA . GLU A 1 304 ? -30.971 -3.453 11.580 1.00 93.56 304 GLU A CA 1
ATOM 2261 C C . GLU A 1 304 ? -30.264 -2.767 10.407 1.00 93.56 304 GLU A C 1
ATOM 2263 O O . GLU A 1 304 ? -29.306 -2.008 10.568 1.00 93.56 304 GLU A O 1
ATOM 2268 N N . VAL A 1 305 ? -30.744 -3.020 9.189 1.00 92.81 305 VAL A N 1
ATOM 2269 C CA . VAL A 1 305 ? -30.267 -2.322 7.993 1.00 92.81 305 VAL A CA 1
ATOM 2270 C C . VAL A 1 305 ? -31.066 -1.036 7.824 1.00 92.81 305 VAL A C 1
ATOM 2272 O O . VAL A 1 305 ? -32.211 -1.076 7.388 1.00 92.81 305 VAL A O 1
ATOM 2275 N N . ILE A 1 306 ? -30.429 0.100 8.097 1.00 92.56 306 ILE A N 1
ATOM 2276 C CA . ILE A 1 306 ? -31.027 1.423 7.883 1.00 92.56 306 ILE A CA 1
ATOM 2277 C C . ILE A 1 306 ? -30.943 1.805 6.399 1.00 92.56 306 ILE A C 1
ATOM 2279 O O . ILE A 1 306 ? -31.896 2.325 5.826 1.00 92.56 306 ILE A O 1
ATOM 2283 N N . TYR A 1 307 ? -29.799 1.545 5.754 1.00 91.88 307 TYR A N 1
ATOM 2284 C CA . TYR A 1 307 ? -29.579 1.897 4.351 1.00 91.88 307 TYR A CA 1
ATOM 2285 C C . TYR A 1 307 ? -28.549 0.982 3.675 1.00 91.88 307 TYR A C 1
ATOM 2287 O O . TYR A 1 307 ? -27.547 0.599 4.275 1.00 91.88 307 TYR A O 1
ATOM 2295 N N . GLY A 1 308 ? -28.761 0.635 2.404 1.00 81.06 308 GLY A N 1
ATOM 2296 C CA . GLY A 1 308 ? -27.772 -0.039 1.550 1.00 81.06 308 GLY A CA 1
ATOM 2297 C C . GLY A 1 308 ? -27.501 -1.531 1.830 1.00 81.06 308 GLY A C 1
ATOM 2298 O O . GLY A 1 308 ? -27.181 -2.270 0.905 1.00 81.06 308 GLY A O 1
ATOM 2299 N N . GLY A 1 309 ? -27.671 -2.020 3.056 1.00 86.75 309 GLY A N 1
ATOM 2300 C CA . GLY A 1 309 ? -27.606 -3.451 3.373 1.00 86.75 309 GLY A CA 1
ATOM 2301 C C . GLY A 1 309 ? -26.283 -4.148 3.037 1.00 86.75 309 GLY A C 1
ATOM 2302 O O . GLY A 1 309 ? -25.205 -3.547 3.051 1.00 86.75 309 GLY A O 1
ATOM 2303 N N . PHE A 1 310 ? -26.371 -5.458 2.787 1.00 87.31 310 PHE A N 1
ATOM 2304 C CA . PHE A 1 310 ? -25.222 -6.345 2.598 1.00 87.31 310 PHE A CA 1
ATOM 2305 C C . PHE A 1 310 ? -25.158 -6.918 1.173 1.00 87.31 310 PHE A C 1
ATOM 2307 O O . PHE A 1 310 ? -26.141 -7.481 0.687 1.00 87.31 310 PHE A O 1
ATOM 2314 N N . HIS A 1 311 ? -23.974 -6.872 0.553 1.00 80.94 311 HIS A N 1
ATOM 2315 C CA . HIS A 1 311 ? -23.670 -7.432 -0.769 1.00 80.94 311 HIS A CA 1
ATOM 2316 C C . HIS A 1 311 ? -22.478 -8.403 -0.723 1.00 80.94 311 HIS A C 1
ATOM 2318 O O . HIS A 1 311 ? -21.479 -8.160 -0.002 1.00 80.94 311 HIS A O 1
#

Secondary structure (DSSP, 8-state):
-HHHHHHHHHHHHHHHHHHTTS-THHHHHHHHHHHHTTS-HHHHHHHHHHHHHHHHHHHHHHHHHTT---HHHHHHHHHHHHHHHHHHHHHHTTS-HHHHHHHHHHHHHHHHHHHTS-------TT----HHHHHHHHHHHHHHHHHHHHHHHHHT--THHHHHHHHHHHH--GGGS-SS-TT-PPPPPHHHHH-SS--HHHHHHHH---TT---SPPTT--HHHHHHHHHHHHTSTT---S-------HHHHHHHHHHHS-TT---GGGTSPBPTT-EEE--EEEEE-TTS-EEEEE-GGG-EEEES-B-

Foldseek 3Di:
DLVVVVVVVVVVLLVVCLVVLQASLLVQLVVCVVSVPPDPSVVSLVVLQVSRVVSVVVVCVVVVVVVNDLVVLCVLLQVLLQVLLVQLLVQLVPDDPVVLVVVVVVVVVVVVVVVVDDDDAAAAPVDHCDPVCCVPVSVVSSVLSNVLSNVCNNSSRNSSNVCVVVVCVHVPPPPQFDPDAQLDQDDDDPVCCPDPPDNVSVVSVVPDDRNPGHTDDGRPDDLVVVLVVVVCCCVDPVNPDPDDDDDDDQVSQLVNCLVAEDPPDPDLSVPFTQPVVWDWDWDKDWDQDPVRDIDIHTDPVGTGGPGRDTD

Nearest PDB structures (foldseek):
  6nq8-assembly2_B  TM=3.564E-01  e=6.677E+00  Bacillus subtilis subsp. subtilis str. 168

pLDDT: mean 74.8, std 14.07, range [39.88, 94.62]